Protein AF-A0A379TA28-F1 (afdb_monomer)

Sequence (237 aa):
MLFEATLVAIWAFLCGIDKYDVALNIHRPLITGPIVGLIMGDMEVGLIAGATLELAWLGLVPNAGAQPPDVTMGTIAAVAFAVMTGQSPEVAMGVGMPIAVLMQMIVIGFFAMTAFTMGKADRCAEQADTAGISRLLVGTLITRSMLYFIIAFVTVYFGEHAAAWIDENTPTVLLEGLGIGGEDGTGNRFCYVVEDHVVERSGRGVLYRFRDDYLSEAANYGRGNSGRIHCPSVLLL

Mean predicted aligned error: 12.51 Å

InterPro domains:
  IPR004700 Phosphotransferase system, mannose/fructose/sorbose family, IIC subunit [PF03609] (3-182)
  IPR004700 Phosphotransferase system, mannose/fructose/sorbose family, IIC subunit [PS51106] (1-236)
  IPR050303 GatZ/KbaZ carbohydrate metabolism [PTHR32502] (2-182)

Structure (mmCIF, N/CA/C/O backbone):
data_AF-A0A379TA28-F1
#
_entry.id   AF-A0A379TA28-F1
#
loop_
_atom_site.group_PDB
_atom_site.id
_atom_site.type_symbol
_atom_site.label_atom_id
_atom_site.label_alt_id
_atom_site.label_comp_id
_atom_site.label_asym_id
_atom_site.label_entity_id
_atom_site.label_seq_id
_atom_site.pdbx_PDB_ins_code
_atom_site.Cartn_x
_atom_site.Cartn_y
_atom_site.Cartn_z
_atom_site.occupancy
_atom_site.B_iso_or_equiv
_atom_site.auth_seq_id
_atom_site.auth_comp_id
_atom_site.auth_asym_id
_atom_site.auth_atom_id
_atom_site.pdbx_PDB_model_num
ATOM 1 N N . MET A 1 1 ? -9.570 -15.513 4.795 1.00 76.06 1 MET A N 1
ATOM 2 C CA . MET A 1 1 ? -8.333 -14.702 4.850 1.00 76.06 1 MET A CA 1
ATOM 3 C C . MET A 1 1 ? -7.404 -14.882 3.650 1.00 76.06 1 MET A C 1
ATOM 5 O O . MET A 1 1 ? -6.905 -13.884 3.151 1.00 76.06 1 MET A O 1
ATOM 9 N N . LEU A 1 2 ? -7.146 -16.097 3.135 1.00 82.62 2 LEU A N 1
ATOM 10 C CA . LEU A 1 2 ? -6.266 -16.261 1.958 1.00 82.62 2 LEU A CA 1
ATOM 11 C C . LEU A 1 2 ? -6.818 -15.596 0.677 1.00 82.62 2 LEU A C 1
ATOM 13 O O . LEU A 1 2 ? -6.056 -15.047 -0.119 1.00 82.62 2 LEU A O 1
ATOM 17 N N . PHE A 1 3 ? -8.137 -15.648 0.472 1.00 87.06 3 PHE A N 1
ATOM 18 C CA . PHE A 1 3 ? -8.792 -15.077 -0.708 1.00 87.06 3 PHE A CA 1
ATOM 19 C C . PHE A 1 3 ? -8.749 -13.544 -0.679 1.00 87.06 3 PHE A C 1
ATOM 21 O O .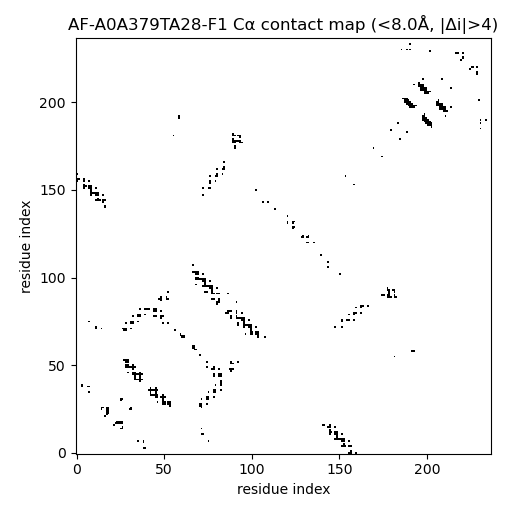 PHE A 1 3 ? -8.312 -12.910 -1.637 1.00 87.06 3 PHE A O 1
ATOM 28 N N . GLU A 1 4 ? -9.104 -12.967 0.462 1.00 88.44 4 GLU A N 1
ATOM 29 C CA . GLU A 1 4 ? -9.096 -11.538 0.755 1.00 88.44 4 GLU A CA 1
ATOM 30 C C . GLU A 1 4 ? -7.670 -10.984 0.663 1.00 88.44 4 GLU A C 1
ATOM 32 O O . GLU A 1 4 ? -7.438 -10.017 -0.057 1.00 88.44 4 GLU A O 1
ATOM 37 N N . ALA A 1 5 ? -6.684 -11.657 1.271 1.00 87.44 5 ALA A N 1
ATOM 38 C CA . ALA A 1 5 ? -5.273 -11.277 1.172 1.00 87.44 5 ALA A CA 1
ATOM 39 C C . ALA A 1 5 ? -4.767 -11.271 -0.278 1.00 87.44 5 ALA A C 1
ATOM 41 O O . ALA A 1 5 ? -4.016 -10.379 -0.670 1.00 87.44 5 ALA A O 1
ATOM 42 N N . THR A 1 6 ? -5.204 -12.228 -1.102 1.00 89.75 6 THR A N 1
ATOM 43 C CA . THR A 1 6 ? -4.840 -12.268 -2.527 1.00 89.75 6 THR A CA 1
ATOM 44 C C . THR A 1 6 ? -5.473 -11.110 -3.297 1.00 89.75 6 THR A C 1
ATOM 46 O O . THR A 1 6 ? -4.796 -10.464 -4.093 1.00 89.75 6 THR A O 1
ATOM 49 N N . LEU A 1 7 ? -6.750 -10.805 -3.052 1.00 91.38 7 LEU A N 1
ATOM 50 C CA . LEU A 1 7 ? -7.436 -9.679 -3.690 1.00 91.38 7 LEU A CA 1
ATOM 51 C C . LEU A 1 7 ? -6.816 -8.333 -3.300 1.00 91.38 7 LEU A C 1
ATOM 53 O O . LEU A 1 7 ? -6.570 -7.500 -4.175 1.00 91.38 7 LEU A O 1
ATOM 57 N N . VAL A 1 8 ? -6.493 -8.140 -2.019 1.00 91.31 8 VAL A N 1
ATOM 58 C CA . VAL A 1 8 ? -5.790 -6.940 -1.546 1.00 91.31 8 VAL A CA 1
ATOM 59 C C . VAL A 1 8 ? -4.394 -6.844 -2.165 1.00 91.31 8 VAL A C 1
ATOM 61 O O . VAL A 1 8 ? -3.983 -5.760 -2.572 1.00 91.31 8 VAL A O 1
ATOM 64 N N . ALA A 1 9 ? -3.678 -7.959 -2.320 1.00 91.25 9 ALA A N 1
ATOM 65 C CA . ALA A 1 9 ? -2.373 -7.969 -2.975 1.00 91.25 9 ALA A CA 1
ATOM 66 C C . ALA A 1 9 ? -2.453 -7.583 -4.461 1.00 91.25 9 ALA A C 1
ATOM 68 O O . ALA A 1 9 ? -1.622 -6.811 -4.945 1.00 91.25 9 ALA A O 1
ATOM 69 N N . ILE A 1 10 ? -3.472 -8.059 -5.187 1.00 92.44 10 ILE A N 1
ATOM 70 C CA . ILE A 1 10 ? -3.736 -7.645 -6.576 1.00 92.44 10 ILE A CA 1
ATOM 71 C C . ILE A 1 10 ? -4.035 -6.143 -6.633 1.00 92.44 10 ILE A C 1
ATOM 73 O O . ILE A 1 10 ? -3.520 -5.446 -7.506 1.00 92.44 10 ILE A O 1
ATOM 77 N N . TRP A 1 11 ? -4.826 -5.626 -5.693 1.00 91.88 11 TRP A N 1
ATOM 78 C CA . TRP A 1 11 ? -5.088 -4.192 -5.602 1.00 91.88 11 TRP A CA 1
ATOM 79 C C . TRP A 1 11 ? -3.801 -3.394 -5.337 1.00 91.88 11 TRP A C 1
ATOM 81 O O . TRP A 1 11 ? -3.501 -2.445 -6.060 1.00 91.88 11 TRP A O 1
ATOM 91 N N . ALA A 1 12 ? -2.973 -3.836 -4.387 1.00 90.00 12 ALA A N 1
ATOM 92 C CA . ALA A 1 12 ? -1.684 -3.222 -4.078 1.00 90.00 12 ALA A CA 1
ATOM 93 C C . ALA A 1 12 ? -0.721 -3.226 -5.277 1.00 90.00 12 ALA A C 1
ATOM 95 O O . ALA A 1 12 ? 0.003 -2.254 -5.489 1.00 90.00 12 ALA A O 1
ATOM 96 N N . PHE A 1 13 ? -0.742 -4.279 -6.100 1.00 89.81 13 PHE A N 1
ATOM 97 C CA . PHE A 1 13 ? 0.007 -4.333 -7.356 1.00 89.81 13 PHE A CA 1
ATOM 98 C C . PHE A 1 13 ? -0.406 -3.206 -8.311 1.00 89.81 13 PHE A C 1
ATOM 100 O O . PHE A 1 13 ? 0.458 -2.520 -8.860 1.00 89.81 13 PHE A O 1
ATOM 107 N N . LEU A 1 14 ? -1.713 -2.983 -8.484 1.00 88.31 14 LEU A N 1
ATOM 108 C CA . LEU A 1 14 ? -2.240 -1.908 -9.331 1.00 88.31 14 LEU A CA 1
ATOM 109 C C . LEU A 1 14 ? -1.882 -0.526 -8.772 1.00 88.31 14 LEU A C 1
ATOM 111 O O . LEU A 1 14 ? -1.410 0.330 -9.522 1.00 88.31 14 LEU A O 1
ATOM 115 N N . CYS A 1 15 ? -2.013 -0.325 -7.459 1.00 86.25 15 CYS A N 1
ATOM 116 C CA . CYS A 1 15 ? -1.581 0.909 -6.802 1.00 86.25 15 CYS A CA 1
ATOM 117 C C . CYS A 1 15 ? -0.073 1.154 -6.969 1.00 86.25 15 CYS A C 1
ATOM 119 O O . CYS A 1 15 ? 0.340 2.290 -7.191 1.00 86.25 15 CYS A O 1
ATOM 121 N N . GLY A 1 16 ? 0.748 0.101 -6.916 1.00 82.12 16 GLY A N 1
ATOM 122 C CA . GLY A 1 16 ? 2.194 0.177 -7.126 1.00 82.12 16 GLY A CA 1
ATOM 123 C C . GLY A 1 16 ? 2.590 0.583 -8.549 1.00 82.12 16 GLY A C 1
ATOM 124 O O . GLY A 1 16 ? 3.635 1.210 -8.733 1.00 82.12 16 GLY A O 1
ATOM 125 N N . ILE A 1 17 ? 1.763 0.271 -9.555 1.00 83.88 17 ILE A N 1
ATOM 126 C CA . ILE A 1 17 ? 1.921 0.791 -10.924 1.00 83.88 17 ILE A CA 1
ATOM 127 C C . ILE A 1 17 ? 1.518 2.268 -10.966 1.00 83.88 17 ILE A C 1
ATOM 129 O O . ILE A 1 17 ? 2.272 3.111 -11.448 1.00 83.88 17 ILE A O 1
ATOM 133 N N . ASP A 1 18 ? 0.342 2.599 -10.438 1.00 83.69 18 ASP A N 1
ATOM 134 C CA . ASP A 1 18 ? -0.195 3.956 -10.523 1.00 83.69 18 ASP A CA 1
ATOM 135 C C . ASP A 1 18 ? 0.673 5.006 -9.824 1.00 83.69 18 ASP A C 1
ATOM 137 O O . ASP A 1 18 ? 0.887 6.087 -10.374 1.00 83.69 18 ASP A O 1
ATOM 141 N N . LYS A 1 19 ? 1.192 4.675 -8.637 1.00 77.69 19 LYS A N 1
ATOM 142 C CA . LYS A 1 19 ? 1.919 5.597 -7.754 1.00 77.69 19 LYS A CA 1
ATOM 143 C C . LYS A 1 19 ? 3.083 6.325 -8.432 1.00 77.69 19 LYS A C 1
ATOM 145 O O . LYS A 1 19 ? 3.400 7.442 -8.035 1.00 77.69 19 LYS A O 1
ATOM 150 N N . TYR A 1 20 ? 3.709 5.714 -9.435 1.00 72.75 20 TYR A N 1
ATOM 151 C CA . TYR A 1 20 ? 4.900 6.268 -10.083 1.00 72.75 20 TYR A CA 1
ATOM 152 C C . TYR A 1 20 ? 4.767 6.469 -11.594 1.00 72.75 20 TYR A C 1
ATOM 154 O O . TYR A 1 20 ? 5.543 7.246 -12.141 1.00 72.75 20 TYR A O 1
ATOM 162 N N . ASP A 1 21 ? 3.836 5.784 -12.266 1.00 75.06 21 ASP A N 1
ATOM 163 C CA . ASP A 1 21 ? 3.806 5.752 -13.733 1.00 75.06 21 ASP A CA 1
ATOM 164 C C . ASP A 1 21 ? 2.554 6.413 -14.326 1.00 75.06 21 ASP A C 1
ATOM 166 O O . ASP A 1 21 ? 2.669 7.270 -15.200 1.00 75.06 21 ASP A O 1
ATOM 170 N N . VAL A 1 22 ? 1.355 6.032 -13.867 1.00 70.50 22 VAL A N 1
ATOM 171 C CA . VAL A 1 22 ? 0.087 6.460 -14.501 1.00 70.50 22 VAL A CA 1
ATOM 172 C C . VAL A 1 22 ? -0.485 7.732 -13.865 1.00 70.50 22 VAL A C 1
ATOM 174 O O . VAL A 1 22 ? -1.182 8.489 -14.539 1.00 70.50 22 VAL A O 1
ATOM 177 N N . ALA A 1 23 ? -0.161 8.000 -12.594 1.00 71.88 23 ALA A N 1
ATOM 178 C CA . ALA A 1 23 ? -0.561 9.200 -11.854 1.00 71.88 23 ALA A CA 1
ATOM 179 C C . ALA A 1 23 ? -2.085 9.468 -11.807 1.00 71.88 23 ALA A C 1
ATOM 181 O O . ALA A 1 23 ? -2.520 10.605 -11.611 1.00 71.88 23 ALA A O 1
ATOM 182 N N . LEU A 1 24 ? -2.915 8.425 -11.907 1.00 73.12 24 LEU A N 1
ATOM 183 C CA . LEU A 1 24 ? -4.364 8.490 -11.670 1.00 73.12 24 LEU A CA 1
ATOM 184 C C . LEU A 1 24 ? -4.696 8.732 -10.192 1.00 73.12 24 LEU A C 1
ATOM 186 O O . LEU A 1 24 ? -5.843 9.024 -9.869 1.00 73.12 24 LEU A O 1
ATOM 190 N N . ASN A 1 25 ? -3.699 8.644 -9.305 1.00 79.69 25 ASN A N 1
ATOM 191 C CA . ASN A 1 25 ? -3.826 8.839 -7.861 1.00 79.69 25 ASN A CA 1
ATOM 192 C C . ASN A 1 25 ? -4.743 7.806 -7.177 1.00 79.69 25 ASN A C 1
ATOM 194 O O . ASN A 1 25 ? -5.257 8.059 -6.091 1.00 79.69 25 ASN A O 1
ATOM 198 N N . ILE A 1 26 ? -4.893 6.605 -7.749 1.00 81.94 26 ILE A N 1
ATOM 199 C CA . ILE A 1 26 ? -5.669 5.510 -7.129 1.00 81.94 26 ILE A CA 1
ATOM 200 C C . ILE A 1 26 ? -4.995 4.971 -5.862 1.00 81.94 26 ILE A C 1
ATOM 202 O O . ILE A 1 26 ? -5.652 4.402 -4.995 1.00 81.94 26 ILE A O 1
ATOM 206 N N . HIS A 1 27 ? -3.683 5.177 -5.741 1.00 80.69 27 HIS A N 1
ATOM 207 C CA . HIS A 1 27 ? -2.873 4.802 -4.583 1.00 80.69 27 HIS A CA 1
ATOM 208 C C . HIS A 1 27 ? -3.136 5.669 -3.337 1.00 80.69 27 HIS A C 1
ATOM 210 O O . HIS A 1 27 ? -2.568 5.399 -2.276 1.00 80.69 27 HIS A O 1
ATOM 216 N N . ARG A 1 28 ? -3.950 6.726 -3.462 1.00 84.69 28 ARG A N 1
ATOM 217 C CA . ARG A 1 28 ? -4.303 7.612 -2.352 1.00 84.69 28 ARG A CA 1
ATOM 218 C C . ARG A 1 28 ? -5.140 6.865 -1.303 1.00 84.69 28 ARG A C 1
ATOM 220 O O . ARG A 1 28 ? -6.047 6.116 -1.694 1.00 84.69 28 ARG A O 1
ATOM 227 N N . PRO A 1 29 ? -4.869 7.072 -0.001 1.00 84.62 29 PRO A N 1
ATOM 228 C CA . PRO A 1 29 ? -5.654 6.514 1.100 1.00 84.62 29 PRO A CA 1
ATOM 229 C C . PRO A 1 29 ? -7.173 6.621 0.921 1.00 84.62 29 PRO A C 1
ATOM 231 O O . PRO A 1 29 ? -7.885 5.654 1.191 1.00 84.62 29 PRO A O 1
ATOM 234 N N . LEU A 1 30 ? -7.667 7.740 0.381 1.00 87.00 30 LEU A N 1
ATOM 235 C CA . LEU A 1 30 ? -9.096 7.977 0.153 1.00 87.00 30 LEU A CA 1
ATOM 236 C C . LEU A 1 30 ? -9.751 6.968 -0.804 1.00 87.00 30 LEU A C 1
ATOM 238 O O . LEU A 1 30 ? -10.922 6.641 -0.639 1.00 87.00 30 LEU A O 1
ATOM 242 N N . ILE A 1 31 ? -9.020 6.484 -1.813 1.00 89.06 31 ILE A N 1
ATOM 243 C CA . ILE A 1 31 ? -9.529 5.511 -2.797 1.00 89.06 31 ILE A CA 1
ATOM 244 C C . ILE A 1 31 ? -9.173 4.090 -2.365 1.00 89.06 31 ILE A C 1
ATOM 246 O O . ILE A 1 31 ? -9.992 3.177 -2.456 1.00 89.06 31 ILE A O 1
ATOM 250 N N . THR A 1 32 ? -7.952 3.901 -1.867 1.00 89.50 32 THR A N 1
ATOM 251 C CA . THR A 1 32 ? -7.452 2.587 -1.461 1.00 89.50 32 THR A CA 1
ATOM 252 C C . THR A 1 32 ? -8.181 2.058 -0.223 1.00 89.50 32 THR A C 1
ATOM 254 O O . THR A 1 32 ? -8.504 0.874 -0.182 1.00 89.50 32 THR A O 1
ATOM 257 N N . GLY A 1 33 ? -8.509 2.909 0.752 1.00 89.69 33 GLY A N 1
ATOM 258 C CA . GLY A 1 33 ? -9.174 2.500 1.992 1.00 89.69 33 GLY A CA 1
ATOM 259 C C . GLY A 1 33 ? -10.550 1.850 1.793 1.00 89.69 33 GLY A C 1
ATOM 260 O O . GLY A 1 33 ? -10.731 0.708 2.217 1.00 89.69 33 GLY A O 1
ATOM 261 N N . PRO A 1 34 ? -11.503 2.490 1.087 1.00 91.44 34 PRO A N 1
ATOM 262 C CA . PRO A 1 34 ? -12.811 1.895 0.809 1.00 91.44 34 PRO A CA 1
ATOM 263 C C . PRO A 1 34 ? -12.728 0.577 0.035 1.00 91.44 34 PRO A C 1
ATOM 265 O O . PRO A 1 34 ? -13.524 -0.326 0.272 1.00 91.44 34 PRO A O 1
ATOM 268 N N . ILE A 1 35 ? -11.771 0.451 -0.890 1.00 92.50 35 ILE A N 1
ATOM 269 C CA . ILE A 1 35 ? -11.615 -0.751 -1.719 1.00 92.50 35 ILE A CA 1
ATOM 270 C C . ILE A 1 35 ? -11.065 -1.911 -0.890 1.00 92.50 35 ILE A C 1
ATOM 272 O O . ILE A 1 35 ? -11.580 -3.023 -0.983 1.00 92.50 35 ILE A O 1
ATOM 276 N N . VAL A 1 36 ? -10.074 -1.655 -0.035 1.00 91.06 36 VAL A N 1
ATOM 277 C CA . VAL A 1 36 ? -9.556 -2.656 0.908 1.00 91.06 36 VAL A CA 1
ATOM 278 C C . VAL A 1 36 ? -10.640 -3.062 1.909 1.00 91.06 36 VAL A C 1
ATOM 280 O O . VAL A 1 36 ? -10.846 -4.255 2.117 1.00 91.06 36 VAL A O 1
ATOM 283 N N . GLY A 1 37 ? -11.389 -2.100 2.459 1.00 89.69 37 GLY A N 1
ATOM 284 C CA . GLY A 1 37 ? -12.513 -2.374 3.359 1.00 89.69 37 GLY A CA 1
ATOM 285 C C . GLY A 1 37 ? -13.600 -3.224 2.700 1.00 89.69 37 GLY A C 1
ATOM 286 O O . GLY A 1 37 ? -14.039 -4.221 3.268 1.00 89.69 37 GLY A O 1
ATOM 287 N N . LEU A 1 38 ? -13.958 -2.915 1.450 1.00 92.44 38 LEU A N 1
ATOM 288 C CA . LEU A 1 38 ? -14.910 -3.706 0.667 1.00 92.44 38 LEU A CA 1
ATOM 289 C C . LEU A 1 38 ? -14.429 -5.148 0.445 1.00 92.44 38 LEU A C 1
ATOM 291 O O . LEU A 1 38 ? -15.229 -6.075 0.541 1.00 92.44 38 LEU A O 1
ATOM 295 N N . ILE A 1 39 ? -13.138 -5.348 0.161 1.00 90.75 39 ILE A N 1
ATOM 296 C CA . ILE A 1 39 ? -12.555 -6.688 -0.013 1.00 90.75 39 ILE A CA 1
ATOM 297 C C . ILE A 1 39 ? -12.589 -7.480 1.303 1.00 90.75 39 ILE A C 1
ATOM 299 O O . ILE A 1 39 ? -12.774 -8.695 1.274 1.00 90.75 39 ILE A O 1
ATOM 303 N N . MET A 1 40 ? -12.419 -6.806 2.441 1.00 86.44 40 MET A N 1
ATOM 304 C CA . MET A 1 40 ? -12.386 -7.433 3.766 1.00 86.44 40 MET A CA 1
ATOM 305 C C . MET A 1 40 ? -13.760 -7.581 4.429 1.00 86.44 40 MET A C 1
ATOM 307 O O . MET A 1 40 ? -13.877 -8.309 5.410 1.00 86.44 40 MET A O 1
ATOM 311 N N . GLY A 1 41 ? -14.800 -6.958 3.872 1.00 86.94 41 GLY A N 1
ATOM 312 C CA . GLY A 1 41 ? -16.194 -7.156 4.273 1.00 86.94 41 GLY A CA 1
ATOM 313 C C . GLY A 1 41 ? -16.867 -5.957 4.942 1.00 86.94 41 GLY A C 1
ATOM 314 O O . GLY A 1 41 ? -18.068 -6.030 5.187 1.00 86.94 41 GLY A O 1
ATOM 315 N N . ASP A 1 42 ? -16.152 -4.852 5.175 1.00 89.25 42 ASP A N 1
ATOM 316 C CA . ASP A 1 42 ? -16.715 -3.615 5.730 1.00 89.25 42 ASP A CA 1
ATOM 317 C C . ASP A 1 42 ? -16.198 -2.374 4.984 1.00 89.25 42 ASP A C 1
ATOM 319 O O . ASP A 1 42 ? -15.083 -1.879 5.182 1.00 89.25 42 ASP A O 1
ATOM 323 N N . MET A 1 43 ? -17.044 -1.867 4.087 1.00 90.56 43 MET A N 1
ATOM 324 C CA . MET A 1 43 ? -16.746 -0.680 3.288 1.00 90.56 43 MET A CA 1
ATOM 325 C C . MET A 1 43 ? -16.848 0.619 4.100 1.00 90.56 43 MET A C 1
ATOM 327 O O . MET A 1 43 ? -16.144 1.578 3.781 1.00 90.56 43 MET A O 1
ATOM 331 N N . GLU A 1 44 ? -17.708 0.679 5.119 1.00 90.19 44 GLU A N 1
ATOM 332 C CA . GLU A 1 44 ? -17.925 1.896 5.909 1.00 90.19 44 GLU A CA 1
ATOM 333 C C . GLU A 1 44 ? -16.707 2.174 6.789 1.00 90.19 44 GLU A C 1
ATOM 335 O O . GLU A 1 44 ? -16.153 3.276 6.746 1.00 90.19 44 GLU A O 1
ATOM 340 N N . VAL A 1 45 ? -16.204 1.141 7.471 1.00 89.19 45 VAL A N 1
ATOM 341 C CA . VAL A 1 45 ? -14.951 1.211 8.233 1.00 89.19 45 VAL A CA 1
ATOM 342 C C . VAL A 1 45 ? -13.785 1.590 7.319 1.00 89.19 45 VAL A C 1
ATOM 344 O O . VAL A 1 45 ? -13.005 2.481 7.656 1.00 89.19 45 VAL A O 1
ATOM 347 N N . GLY A 1 46 ? -13.693 0.993 6.125 1.00 89.00 46 GLY A N 1
ATOM 348 C CA . GLY A 1 46 ? -12.647 1.322 5.152 1.00 89.00 46 GLY A CA 1
ATOM 349 C C . GLY A 1 46 ? -12.704 2.762 4.630 1.00 89.00 46 GLY A C 1
ATOM 350 O O . GLY A 1 46 ? -11.659 3.381 4.421 1.00 89.00 46 GLY A O 1
ATOM 351 N N . LEU A 1 47 ? -13.902 3.320 4.444 1.00 91.62 47 LEU A N 1
ATOM 352 C CA . LEU A 1 47 ? -14.092 4.704 4.009 1.00 91.62 47 LEU A CA 1
ATOM 353 C C . LEU A 1 47 ? -13.715 5.700 5.103 1.00 91.62 47 LEU A C 1
ATOM 355 O O . LEU A 1 47 ? -12.990 6.657 4.826 1.00 91.62 47 LEU A O 1
ATOM 359 N N . ILE A 1 48 ? -14.179 5.470 6.332 1.00 88.06 48 ILE A N 1
ATOM 360 C CA . ILE A 1 48 ? -13.873 6.340 7.471 1.00 88.06 48 ILE A CA 1
ATOM 361 C C . ILE A 1 48 ? -12.367 6.302 7.747 1.00 88.06 48 ILE A C 1
ATOM 363 O O . ILE A 1 48 ? -11.728 7.352 7.797 1.00 88.06 48 ILE A O 1
ATOM 367 N N . ALA A 1 49 ? -11.774 5.108 7.828 1.00 87.38 49 ALA A N 1
ATOM 368 C CA . ALA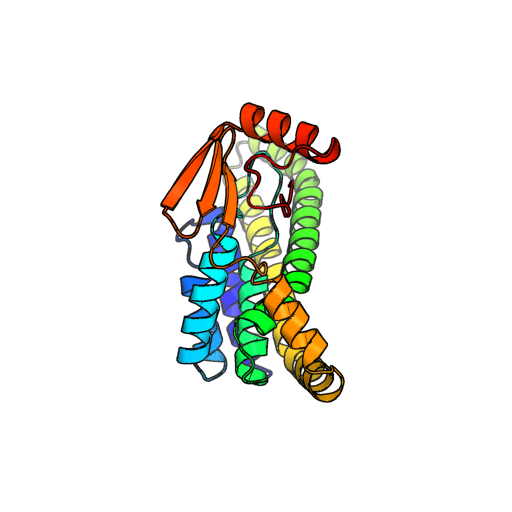 A 1 49 ? -10.343 4.965 8.062 1.00 87.38 49 ALA A CA 1
ATOM 369 C C . ALA A 1 49 ? -9.499 5.544 6.918 1.00 87.38 49 ALA A C 1
ATOM 371 O O . ALA A 1 49 ? -8.538 6.267 7.173 1.00 87.38 49 ALA A O 1
ATOM 372 N N . GLY A 1 50 ? -9.879 5.302 5.660 1.00 86.81 50 GLY A N 1
ATOM 373 C CA . GLY A 1 50 ? -9.207 5.881 4.495 1.00 86.81 50 GLY A CA 1
ATOM 374 C C . GLY A 1 50 ? -9.245 7.411 4.480 1.00 86.81 50 GLY A C 1
ATOM 375 O O . GLY A 1 50 ? -8.230 8.040 4.189 1.00 86.81 50 GLY A O 1
ATOM 376 N N . ALA A 1 51 ? -10.377 8.021 4.844 1.00 87.12 51 ALA A N 1
ATOM 377 C CA . ALA A 1 51 ? -10.510 9.474 4.930 1.00 87.12 51 ALA A CA 1
ATOM 378 C C . ALA A 1 51 ? -9.652 10.074 6.057 1.00 87.12 51 ALA A C 1
ATOM 380 O O . ALA A 1 51 ? -8.975 11.080 5.836 1.00 87.12 51 ALA A O 1
ATOM 381 N N . THR A 1 52 ? -9.629 9.449 7.238 1.00 83.88 52 THR A N 1
ATOM 382 C CA . THR A 1 52 ? -8.775 9.877 8.358 1.00 83.88 52 THR A CA 1
ATOM 383 C C . THR A 1 52 ? -7.293 9.784 7.993 1.00 83.88 52 THR A C 1
ATOM 385 O O . THR A 1 52 ? -6.539 10.732 8.210 1.00 83.88 52 THR A O 1
ATOM 388 N N . LEU A 1 53 ? -6.882 8.677 7.372 1.00 84.25 53 LEU A N 1
ATOM 389 C CA . LEU A 1 53 ? -5.501 8.454 6.938 1.00 84.25 53 LEU A CA 1
ATOM 390 C C . LEU A 1 53 ? -5.082 9.401 5.812 1.00 84.25 53 LEU A C 1
ATOM 392 O O . LEU A 1 53 ? -3.948 9.873 5.812 1.00 84.25 53 LEU A O 1
ATOM 396 N N . GLU A 1 54 ? -5.984 9.717 4.876 1.00 84.25 54 GLU A N 1
ATOM 397 C CA . GLU A 1 54 ? -5.723 10.737 3.857 1.00 84.25 54 GLU A CA 1
ATOM 398 C C . GLU A 1 54 ? -5.399 12.064 4.540 1.00 84.25 54 GLU A C 1
ATOM 400 O O . GLU A 1 54 ? -4.336 12.624 4.293 1.00 84.25 54 GLU A O 1
ATOM 405 N N . LEU A 1 55 ? -6.263 12.527 5.451 1.00 81.56 55 LEU A N 1
ATOM 406 C CA . LEU A 1 55 ? -6.074 13.790 6.168 1.00 81.56 55 LEU A CA 1
ATOM 407 C C . LEU A 1 55 ? -4.763 13.824 6.960 1.00 81.56 55 LEU A C 1
ATOM 409 O O . LEU A 1 55 ? -4.073 14.841 6.928 1.00 81.56 55 LEU A O 1
ATOM 413 N N . ALA A 1 56 ? -4.400 12.721 7.616 1.00 77.31 56 ALA A N 1
ATOM 414 C CA . ALA A 1 56 ? -3.152 12.607 8.367 1.00 77.31 56 ALA A CA 1
ATOM 415 C C . ALA A 1 56 ? -1.903 12.657 7.468 1.00 77.31 56 ALA A C 1
ATOM 417 O O . ALA A 1 56 ? -0.836 13.114 7.890 1.00 77.31 56 ALA A O 1
ATOM 418 N N . TRP A 1 57 ? -2.017 12.202 6.219 1.00 75.25 57 TRP A N 1
ATOM 419 C CA . TRP A 1 57 ? -0.895 12.060 5.290 1.00 75.25 57 TRP A CA 1
ATOM 420 C C . TRP A 1 57 ? -0.891 13.064 4.133 1.00 75.25 57 TRP A C 1
ATOM 422 O O . TRP A 1 57 ? 0.006 13.013 3.290 1.00 75.25 57 TRP A O 1
ATOM 432 N N . LEU A 1 58 ? -1.816 14.029 4.112 1.00 72.44 58 LEU A N 1
ATOM 433 C CA . LEU A 1 58 ? -1.920 15.058 3.067 1.00 72.44 58 LEU A CA 1
ATOM 434 C C . LEU A 1 58 ? -0.627 15.869 2.861 1.00 72.44 58 LEU A C 1
ATOM 436 O O . LEU A 1 58 ? -0.390 16.358 1.758 1.00 72.44 58 LEU A O 1
ATOM 440 N N . GLY A 1 59 ? 0.216 16.006 3.888 1.00 66.19 59 GLY A N 1
ATOM 441 C CA . GLY A 1 59 ? 1.497 16.714 3.789 1.00 66.19 59 GLY A CA 1
ATOM 442 C C . GLY A 1 59 ? 2.720 15.834 3.518 1.00 66.19 59 GLY A C 1
ATOM 443 O O . GLY A 1 59 ? 3.826 16.355 3.400 1.00 66.19 59 GLY A O 1
ATOM 444 N N . LEU A 1 60 ? 2.553 14.516 3.392 1.00 68.75 60 LEU A N 1
ATOM 445 C CA . LEU A 1 60 ? 3.637 13.592 3.053 1.00 68.75 60 LEU A CA 1
ATOM 446 C C . LEU A 1 60 ? 3.812 13.532 1.531 1.00 68.75 60 LEU A C 1
ATOM 448 O O . LEU A 1 60 ? 3.401 12.579 0.867 1.00 68.75 60 LEU A O 1
ATOM 452 N N . VAL A 1 61 ? 4.422 14.575 0.968 1.00 68.31 61 VAL A N 1
ATOM 453 C CA . VAL A 1 61 ? 4.727 14.668 -0.466 1.00 68.31 61 VAL A CA 1
ATOM 454 C C . VAL A 1 61 ? 6.232 14.480 -0.685 1.00 68.31 61 VAL A C 1
ATOM 456 O O . VAL A 1 61 ? 7.024 15.129 -0.002 1.00 68.31 61 VAL A O 1
ATOM 459 N N . PRO A 1 62 ? 6.662 13.608 -1.617 1.00 65.94 62 PRO A N 1
ATOM 460 C CA . PRO A 1 62 ? 8.077 13.457 -1.937 1.00 65.94 62 PRO A CA 1
ATOM 461 C C . PRO A 1 62 ? 8.657 14.761 -2.498 1.00 65.94 62 PRO A C 1
ATOM 463 O O . PRO A 1 62 ? 8.189 15.283 -3.508 1.00 65.94 62 PRO A O 1
ATOM 466 N N . ASN A 1 63 ? 9.702 15.256 -1.838 1.00 69.12 63 ASN A N 1
ATOM 467 C CA . ASN A 1 63 ? 10.408 16.506 -2.118 1.00 69.12 63 ASN A CA 1
ATOM 468 C C . ASN A 1 63 ? 11.913 16.189 -2.214 1.00 69.12 63 ASN A C 1
ATOM 470 O O . ASN A 1 63 ? 12.445 15.470 -1.373 1.00 69.12 63 ASN A O 1
ATOM 474 N N . ALA A 1 64 ? 12.593 16.691 -3.254 1.00 60.72 64 ALA A N 1
ATOM 475 C CA . ALA A 1 64 ? 14.059 16.658 -3.394 1.00 60.72 64 ALA A CA 1
ATOM 476 C C . ALA A 1 64 ? 14.736 15.288 -3.144 1.00 60.72 64 ALA A C 1
ATOM 478 O O . ALA A 1 64 ? 15.840 15.211 -2.611 1.00 60.72 64 ALA A O 1
ATOM 479 N N . GLY A 1 65 ? 14.086 14.186 -3.537 1.00 64.50 65 GLY A N 1
ATOM 480 C CA . GLY A 1 65 ? 14.621 12.829 -3.363 1.00 64.50 65 GLY A CA 1
ATOM 481 C C . GLY A 1 65 ? 14.435 12.234 -1.960 1.00 64.50 65 GLY A C 1
ATOM 482 O O . GLY A 1 65 ? 14.671 11.039 -1.786 1.00 64.50 65 GLY A O 1
ATOM 483 N N . ALA A 1 66 ? 13.943 13.009 -0.990 1.00 71.88 66 ALA A N 1
ATOM 484 C CA . ALA A 1 66 ? 13.438 12.484 0.271 1.00 71.88 66 ALA A CA 1
ATOM 485 C C . ALA A 1 66 ? 12.052 11.878 0.025 1.00 71.88 66 ALA A C 1
ATOM 487 O O . ALA A 1 66 ? 11.084 12.581 -0.282 1.00 71.88 66 ALA A O 1
ATOM 488 N N . GLN A 1 67 ? 11.960 10.551 0.108 1.00 74.25 67 GLN A N 1
ATOM 489 C CA . GLN A 1 67 ? 10.671 9.880 0.030 1.00 74.25 67 GLN A CA 1
ATOM 490 C C . GLN A 1 67 ? 10.069 9.715 1.432 1.00 74.25 67 GLN A C 1
ATOM 492 O O . GLN A 1 67 ? 10.692 9.065 2.276 1.00 74.25 67 GLN A O 1
ATOM 497 N N . PRO A 1 68 ? 8.871 10.277 1.680 1.00 76.31 68 PRO A N 1
ATOM 498 C CA . PRO A 1 68 ? 8.147 10.069 2.926 1.00 76.31 68 PRO A CA 1
ATOM 499 C C . PRO A 1 68 ? 7.675 8.611 3.046 1.00 76.31 68 PRO A C 1
ATOM 501 O O . PRO A 1 68 ? 7.736 7.877 2.059 1.00 76.31 68 PRO A O 1
ATOM 504 N N . PRO A 1 69 ? 7.184 8.180 4.224 1.00 80.88 69 PRO A N 1
ATOM 505 C CA . PRO A 1 69 ? 6.646 6.835 4.425 1.00 80.88 69 PRO A CA 1
ATOM 506 C C . PRO A 1 69 ? 5.608 6.431 3.371 1.00 80.88 69 PRO A C 1
ATOM 508 O O . PRO A 1 69 ? 4.870 7.269 2.846 1.00 80.88 69 PRO A O 1
ATOM 511 N N . ASP A 1 70 ? 5.514 5.131 3.081 1.00 86.69 70 ASP A N 1
ATOM 512 C CA . ASP A 1 70 ? 4.589 4.634 2.068 1.00 86.69 70 ASP A CA 1
ATOM 513 C C . ASP A 1 70 ? 3.143 4.658 2.579 1.00 86.69 70 ASP A C 1
ATOM 515 O O . ASP A 1 70 ? 2.660 3.717 3.211 1.00 86.69 70 ASP A O 1
ATOM 519 N N . VAL A 1 71 ? 2.450 5.751 2.265 1.00 86.31 71 VAL A N 1
ATOM 520 C CA . VAL A 1 71 ? 1.049 5.979 2.641 1.00 86.31 71 VAL A CA 1
ATOM 521 C C . VAL A 1 71 ? 0.109 4.899 2.097 1.00 86.31 71 VAL A C 1
ATOM 523 O O . VAL A 1 71 ? -0.837 4.503 2.756 1.00 86.31 71 VAL A O 1
ATOM 526 N N . THR A 1 72 ? 0.368 4.340 0.919 1.00 88.88 72 THR A N 1
ATOM 527 C CA . THR A 1 72 ? -0.528 3.345 0.318 1.00 88.88 72 THR A CA 1
ATOM 528 C C . THR A 1 72 ? -0.499 2.041 1.111 1.00 88.88 72 THR A C 1
ATOM 530 O O . THR A 1 72 ? -1.544 1.513 1.492 1.00 88.88 72 THR A O 1
ATOM 533 N N . MET A 1 73 ? 0.700 1.541 1.411 1.00 89.69 73 MET A N 1
ATOM 534 C CA . MET A 1 73 ? 0.873 0.329 2.210 1.00 89.69 73 MET A CA 1
ATOM 535 C C . MET A 1 73 ? 0.465 0.531 3.665 1.00 89.69 73 MET A C 1
ATOM 537 O O . MET A 1 73 ? -0.135 -0.366 4.257 1.00 89.69 73 MET A O 1
ATOM 541 N N . GLY A 1 74 ? 0.723 1.717 4.214 1.00 88.00 74 GLY A N 1
ATOM 542 C CA . GLY A 1 74 ? 0.216 2.102 5.523 1.00 88.00 74 GLY A CA 1
ATOM 543 C C . GLY A 1 74 ? -1.311 2.051 5.592 1.00 88.00 74 GLY A C 1
ATOM 544 O O . GLY A 1 74 ? -1.847 1.506 6.553 1.00 88.00 74 GLY A O 1
ATOM 545 N N . THR A 1 75 ? -2.020 2.559 4.574 1.00 90.31 75 THR A N 1
ATOM 546 C CA . THR A 1 75 ? -3.491 2.504 4.532 1.00 90.31 75 THR A CA 1
ATOM 547 C C . THR A 1 75 ? -3.994 1.081 4.440 1.00 90.31 75 THR A C 1
ATOM 549 O O . THR A 1 75 ? -4.908 0.726 5.173 1.00 90.31 75 THR A O 1
ATOM 552 N N . ILE A 1 76 ? -3.407 0.262 3.566 1.00 91.56 76 ILE A N 1
ATOM 553 C CA . ILE A 1 76 ? -3.819 -1.137 3.413 1.00 91.56 76 ILE A CA 1
ATOM 554 C C . ILE A 1 76 ? -3.700 -1.871 4.754 1.00 91.56 76 ILE A C 1
ATOM 556 O O . ILE A 1 76 ? -4.635 -2.552 5.163 1.00 91.56 76 ILE A O 1
ATOM 560 N N . ALA A 1 77 ? -2.582 -1.686 5.460 1.00 90.38 77 ALA A N 1
ATOM 561 C CA . ALA A 1 77 ? -2.353 -2.289 6.766 1.00 90.38 77 ALA A CA 1
ATOM 562 C C . ALA A 1 77 ? -3.314 -1.771 7.845 1.00 90.38 77 ALA A C 1
ATOM 564 O O . ALA A 1 77 ? -3.899 -2.566 8.578 1.00 90.38 77 ALA A O 1
ATOM 565 N N . ALA A 1 78 ? -3.486 -0.450 7.933 1.00 88.88 78 ALA A N 1
ATOM 566 C CA . ALA A 1 78 ? -4.354 0.185 8.917 1.00 88.88 78 ALA A CA 1
ATOM 567 C C . ALA A 1 78 ? -5.820 -0.213 8.709 1.00 88.88 78 ALA A C 1
ATOM 569 O O . ALA A 1 78 ? -6.476 -0.662 9.641 1.00 88.88 78 ALA A O 1
ATOM 570 N N . VAL A 1 79 ? -6.331 -0.124 7.479 1.00 91.00 79 VAL A N 1
ATOM 571 C CA . VAL A 1 79 ? -7.711 -0.519 7.165 1.00 91.00 79 VAL A CA 1
ATOM 572 C C . VAL A 1 79 ? -7.920 -2.005 7.424 1.00 91.00 79 VAL A C 1
ATOM 574 O O . VAL A 1 79 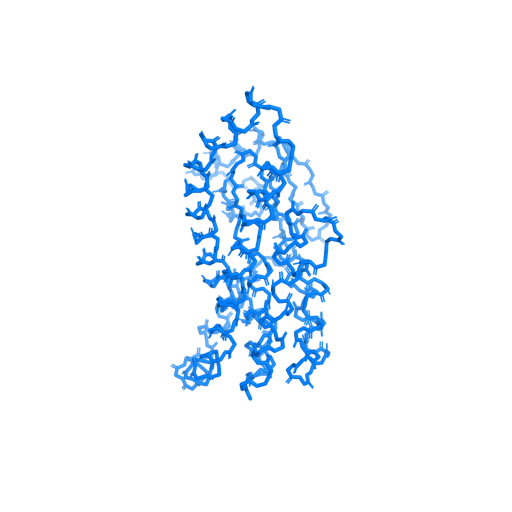? -8.934 -2.372 8.010 1.00 91.00 79 VAL A O 1
ATOM 577 N N . ALA A 1 80 ? -6.953 -2.853 7.063 1.00 89.81 80 ALA A N 1
ATOM 578 C CA . ALA A 1 80 ? -7.046 -4.272 7.367 1.00 89.81 80 ALA A CA 1
ATOM 579 C C . ALA A 1 80 ? -7.145 -4.528 8.873 1.00 89.81 80 ALA A C 1
ATOM 581 O O . ALA A 1 80 ? -8.047 -5.229 9.319 1.00 89.81 80 ALA A O 1
ATOM 582 N N . PHE A 1 81 ? -6.282 -3.895 9.666 1.00 86.94 81 PHE A N 1
ATOM 583 C CA . PHE A 1 81 ? -6.327 -3.999 11.119 1.00 86.94 81 PHE A CA 1
ATOM 584 C C . PHE A 1 81 ? -7.653 -3.484 11.703 1.00 86.94 81 PHE A C 1
ATOM 586 O O . PHE A 1 81 ? -8.250 -4.163 12.538 1.00 86.94 81 PHE A O 1
ATOM 593 N N . ALA A 1 82 ? -8.144 -2.330 11.238 1.00 88.31 82 ALA A N 1
ATOM 594 C CA . ALA A 1 82 ? -9.401 -1.730 11.692 1.00 88.31 82 ALA A CA 1
ATOM 595 C C . ALA A 1 82 ? -10.609 -2.637 11.421 1.00 88.31 82 ALA A C 1
ATOM 597 O O . ALA A 1 82 ? -11.435 -2.835 12.305 1.00 88.31 82 ALA A O 1
ATOM 598 N N . VAL A 1 83 ? -10.694 -3.241 10.231 1.00 89.00 83 VAL A N 1
ATOM 599 C CA . VAL A 1 83 ? -11.797 -4.153 9.874 1.00 89.00 83 VAL A CA 1
ATOM 600 C C . VAL A 1 83 ? -11.755 -5.441 10.704 1.00 89.00 83 VAL A C 1
ATOM 602 O O . VAL A 1 83 ? -12.798 -5.979 11.059 1.00 89.00 83 VAL A O 1
ATOM 605 N N . MET A 1 84 ? -10.564 -5.937 11.044 1.00 85.56 84 MET A N 1
ATOM 606 C CA . MET A 1 84 ? -10.405 -7.197 11.783 1.00 85.56 84 MET A CA 1
ATOM 607 C C . MET A 1 84 ? -10.648 -7.058 13.284 1.00 85.56 84 MET A C 1
ATOM 609 O O . MET A 1 84 ? -11.174 -7.976 13.905 1.00 85.56 84 MET A O 1
ATOM 613 N N . THR A 1 85 ? -10.240 -5.930 13.862 1.00 82.69 85 THR A N 1
ATOM 614 C CA . THR A 1 85 ? -10.313 -5.678 15.310 1.00 82.69 85 THR A CA 1
ATOM 615 C C . THR A 1 85 ? -11.500 -4.802 15.704 1.00 82.69 85 THR A C 1
ATOM 617 O O . THR A 1 85 ? -11.838 -4.718 16.879 1.00 82.69 85 THR A O 1
ATOM 620 N N . GLY A 1 86 ? -12.140 -4.128 14.742 1.00 81.44 86 GLY A N 1
ATOM 621 C CA . GLY A 1 86 ? -13.194 -3.146 15.005 1.00 81.44 86 GLY A CA 1
ATOM 622 C C . GLY A 1 86 ? -12.701 -1.897 15.745 1.00 81.44 86 GLY A C 1
ATOM 623 O O . GLY A 1 86 ? -13.516 -1.143 16.276 1.00 81.44 86 GLY A O 1
ATOM 624 N N . GLN A 1 87 ? -11.383 -1.690 15.818 1.00 80.06 87 GLN A N 1
ATOM 625 C CA . GLN A 1 87 ? -10.765 -0.565 16.516 1.00 80.06 87 GLN A CA 1
ATOM 626 C C . GLN A 1 87 ? -10.912 0.740 15.726 1.00 80.06 87 GLN A C 1
ATOM 628 O O . GLN A 1 87 ? -11.166 0.744 14.518 1.00 80.06 87 GLN A O 1
ATOM 633 N N . SER A 1 88 ? -10.729 1.869 16.414 1.00 81.56 88 SER A N 1
ATOM 634 C CA . SER A 1 88 ? -10.865 3.179 15.781 1.00 81.56 88 SER A CA 1
ATOM 635 C C . SER A 1 88 ? -9.782 3.421 14.706 1.00 81.56 88 SER A C 1
ATOM 637 O O . SER A 1 88 ? -8.670 2.880 14.801 1.00 81.56 88 SER A O 1
ATOM 639 N N . PRO A 1 89 ? -10.069 4.247 13.680 1.00 76.50 89 PRO A N 1
ATOM 640 C CA . PRO A 1 89 ? -9.108 4.616 12.636 1.00 76.50 89 PRO A CA 1
ATOM 641 C C . PRO A 1 89 ? -7.762 5.141 13.148 1.00 76.50 89 PRO A C 1
ATOM 643 O O . PRO A 1 89 ? -6.728 4.935 12.513 1.00 76.50 89 PRO A O 1
ATOM 646 N N . GLU A 1 90 ? -7.766 5.817 14.293 1.00 75.62 90 GLU A N 1
ATOM 647 C CA . GLU A 1 90 ? -6.593 6.442 14.901 1.00 75.62 90 GLU A CA 1
ATOM 648 C C . GLU A 1 90 ? -5.631 5.382 15.449 1.00 75.62 90 GLU A C 1
ATOM 650 O O . GLU A 1 90 ? -4.425 5.439 15.206 1.00 75.62 90 GLU A O 1
ATOM 655 N N . VAL A 1 91 ? -6.164 4.359 16.123 1.00 76.88 91 VAL A N 1
ATOM 656 C CA . VAL A 1 91 ? -5.374 3.214 16.604 1.00 76.88 91 VAL A CA 1
ATOM 657 C C . VAL A 1 91 ? -4.807 2.435 15.418 1.00 76.88 91 VAL A C 1
ATOM 659 O O . VAL A 1 91 ? -3.623 2.090 15.387 1.00 76.88 91 VAL A O 1
ATOM 662 N N . ALA A 1 92 ? -5.640 2.210 14.403 1.00 81.38 92 ALA A N 1
ATOM 663 C CA . ALA A 1 92 ? -5.252 1.515 13.186 1.00 81.38 92 ALA A CA 1
ATOM 664 C C . ALA A 1 92 ? -4.122 2.229 12.426 1.00 81.38 92 ALA A C 1
ATOM 666 O O . ALA A 1 92 ? -3.199 1.580 11.931 1.00 81.38 92 ALA A O 1
ATOM 667 N N . MET A 1 93 ? -4.145 3.563 12.380 1.00 79.25 93 MET A N 1
ATOM 668 C CA . MET A 1 93 ? -3.065 4.380 11.823 1.00 79.25 93 MET A CA 1
ATOM 669 C C . MET A 1 93 ? -1.737 4.155 12.552 1.00 79.25 93 MET A C 1
ATOM 671 O O . MET A 1 93 ? -0.699 4.008 11.900 1.00 79.25 93 MET A O 1
ATOM 675 N N . GLY A 1 94 ? -1.765 4.075 13.885 1.00 78.50 94 GLY A N 1
ATOM 676 C CA . GLY A 1 94 ? -0.579 3.789 14.692 1.00 78.50 94 GLY A CA 1
ATOM 677 C C . GLY A 1 94 ? 0.052 2.433 14.354 1.00 78.50 94 GLY A C 1
ATOM 678 O O . GLY A 1 94 ? 1.274 2.330 14.248 1.00 78.50 94 GLY A O 1
ATOM 679 N N . VAL A 1 95 ? -0.770 1.409 14.101 1.00 79.94 95 VAL A N 1
ATOM 680 C CA . VAL A 1 95 ? -0.311 0.069 13.681 1.00 79.94 95 VAL A CA 1
ATOM 681 C C . VAL A 1 95 ? 0.161 0.054 12.220 1.00 79.94 95 VAL A C 1
ATOM 683 O O . VAL A 1 95 ? 1.114 -0.648 11.876 1.00 79.94 95 VAL A O 1
ATOM 686 N N . GLY A 1 96 ? -0.465 0.851 11.351 1.00 81.69 96 GLY A N 1
ATOM 687 C CA . GLY A 1 96 ? -0.099 0.959 9.937 1.00 81.69 96 GLY A CA 1
ATOM 688 C C . GLY A 1 96 ? 1.224 1.690 9.691 1.00 81.69 96 GLY A C 1
ATOM 689 O O . GLY A 1 96 ? 1.926 1.386 8.724 1.00 81.69 96 GLY A O 1
ATOM 690 N N . MET A 1 97 ? 1.612 2.624 10.563 1.00 83.81 97 MET A N 1
ATOM 691 C CA . MET A 1 97 ? 2.806 3.455 10.373 1.00 83.81 97 MET A CA 1
ATOM 692 C C . MET A 1 97 ? 4.130 2.662 10.315 1.00 83.81 97 MET A C 1
ATOM 694 O O . MET A 1 97 ? 4.906 2.896 9.386 1.00 83.81 97 MET A O 1
ATOM 698 N N . PRO A 1 98 ? 4.409 1.685 11.200 1.00 83.75 98 PRO A N 1
ATOM 699 C CA . PRO A 1 98 ? 5.584 0.820 11.067 1.00 83.75 98 PRO A CA 1
ATOM 700 C C . PRO A 1 98 ? 5.666 0.097 9.717 1.00 83.75 98 PRO A C 1
ATOM 702 O O . PRO A 1 98 ? 6.747 -0.020 9.140 1.00 83.75 98 PRO A O 1
ATOM 705 N N . ILE A 1 99 ? 4.527 -0.352 9.183 1.00 87.44 99 ILE A N 1
ATOM 706 C CA . ILE A 1 99 ? 4.458 -1.048 7.891 1.00 87.44 99 ILE A CA 1
ATOM 707 C C . ILE A 1 99 ? 4.700 -0.066 6.738 1.00 87.44 99 ILE A C 1
ATOM 709 O O . ILE A 1 99 ? 5.427 -0.395 5.799 1.00 87.44 99 ILE A O 1
ATOM 713 N N . ALA A 1 100 ? 4.174 1.158 6.837 1.00 87.06 100 ALA A N 1
ATOM 714 C CA . ALA A 1 100 ? 4.443 2.238 5.887 1.00 87.06 100 ALA A CA 1
ATOM 715 C C . ALA A 1 100 ? 5.942 2.568 5.803 1.00 87.06 100 ALA A C 1
ATOM 717 O O . ALA A 1 100 ? 6.498 2.709 4.711 1.00 87.06 100 ALA A O 1
ATOM 718 N N . VAL A 1 101 ? 6.616 2.657 6.955 1.00 86.81 101 VAL A N 1
ATOM 719 C CA . VAL A 1 101 ? 8.063 2.913 7.034 1.00 86.81 101 VAL A CA 1
ATOM 720 C C . VAL A 1 101 ? 8.858 1.725 6.494 1.00 86.81 101 VAL A C 1
ATOM 722 O O . VAL A 1 101 ? 9.774 1.919 5.695 1.00 86.81 101 VAL A O 1
ATOM 725 N N . LEU A 1 102 ? 8.494 0.496 6.870 1.00 88.25 102 LEU A N 1
ATOM 726 C CA . LEU A 1 102 ? 9.154 -0.715 6.382 1.00 88.25 102 LEU A CA 1
ATOM 727 C C . LEU A 1 102 ? 9.091 -0.803 4.855 1.00 88.25 102 LEU A C 1
ATOM 729 O O . LEU A 1 102 ? 10.117 -1.015 4.207 1.00 88.25 102 LEU A O 1
ATOM 733 N N . MET A 1 103 ? 7.907 -0.598 4.275 1.00 89.75 103 MET A N 1
ATOM 734 C CA . MET A 1 103 ? 7.752 -0.595 2.824 1.00 89.75 103 MET A CA 1
ATOM 735 C C . MET A 1 103 ? 8.609 0.495 2.185 1.00 89.75 103 MET A C 1
ATOM 737 O O . MET A 1 103 ? 9.298 0.239 1.197 1.00 89.75 103 MET A O 1
ATOM 741 N N . GLN A 1 104 ? 8.612 1.694 2.766 1.00 89.62 104 GLN A N 1
ATOM 742 C CA . GLN A 1 104 ? 9.397 2.803 2.246 1.00 89.62 104 GLN A CA 1
ATOM 743 C C . GLN A 1 104 ? 10.892 2.464 2.174 1.00 89.62 104 GLN A C 1
ATOM 745 O O . GLN A 1 104 ? 11.543 2.741 1.165 1.00 89.62 104 GLN A O 1
ATOM 750 N N . MET A 1 105 ? 11.440 1.797 3.194 1.00 87.69 105 MET A N 1
ATOM 751 C CA . MET A 1 105 ? 12.835 1.343 3.184 1.00 87.69 105 MET A CA 1
ATOM 752 C C . MET A 1 105 ? 13.112 0.326 2.069 1.00 87.69 105 MET A C 1
ATOM 754 O O . MET A 1 105 ? 14.146 0.408 1.402 1.00 87.69 105 MET A O 1
ATOM 758 N N . ILE A 1 106 ? 12.183 -0.605 1.826 1.00 89.88 106 ILE A N 1
ATOM 759 C CA . ILE A 1 106 ? 12.299 -1.602 0.752 1.00 89.88 106 ILE A CA 1
ATOM 760 C C . ILE A 1 106 ? 12.298 -0.918 -0.619 1.00 89.88 106 ILE A C 1
ATOM 762 O O . ILE A 1 106 ? 13.131 -1.237 -1.470 1.00 89.88 106 ILE A O 1
ATOM 766 N N . VAL A 1 107 ? 11.401 0.047 -0.835 1.00 87.56 107 VAL A N 1
ATOM 767 C CA . VAL A 1 107 ? 11.284 0.778 -2.105 1.00 87.56 107 VAL A CA 1
ATOM 768 C C . VAL A 1 107 ? 12.526 1.628 -2.376 1.00 87.56 107 VAL A C 1
ATOM 770 O O . VAL A 1 107 ? 13.048 1.607 -3.491 1.00 87.56 107 VAL A O 1
ATOM 773 N N . ILE A 1 108 ? 13.066 2.311 -1.363 1.00 88.19 108 ILE A N 1
ATOM 774 C CA . ILE A 1 108 ? 14.327 3.062 -1.495 1.00 88.19 108 ILE A CA 1
ATOM 775 C C . ILE A 1 108 ? 15.480 2.116 -1.850 1.00 88.19 108 ILE A C 1
ATOM 777 O O . ILE A 1 108 ? 16.257 2.403 -2.763 1.00 88.19 108 ILE A O 1
ATOM 781 N N . GLY A 1 109 ? 15.567 0.959 -1.187 1.00 86.62 109 GLY A N 1
ATOM 782 C CA . GLY A 1 109 ? 16.547 -0.074 -1.523 1.00 86.62 109 GLY A CA 1
ATOM 783 C C . GLY A 1 109 ? 16.399 -0.575 -2.963 1.00 86.62 109 GLY A C 1
ATOM 784 O O . GLY A 1 109 ? 17.391 -0.750 -3.671 1.00 86.62 109 GLY A O 1
ATOM 785 N N . PHE A 1 110 ? 15.164 -0.735 -3.443 1.00 88.44 110 PHE A N 1
ATOM 786 C CA . PHE A 1 110 ? 14.885 -1.097 -4.830 1.00 88.44 110 PHE A CA 1
ATOM 787 C C . PHE A 1 110 ? 15.339 -0.022 -5.827 1.00 88.44 110 PHE A C 1
ATOM 789 O O . PHE A 1 110 ? 15.928 -0.353 -6.861 1.00 88.44 110 PHE A O 1
ATOM 796 N N . PHE A 1 111 ? 15.148 1.263 -5.521 1.00 85.88 111 PHE A N 1
ATOM 797 C CA . PHE A 1 111 ? 15.675 2.343 -6.359 1.00 85.88 111 PHE A CA 1
ATOM 798 C C . PHE A 1 111 ? 17.203 2.374 -6.378 1.00 85.88 111 PHE A C 1
ATOM 800 O O . PHE A 1 111 ? 17.784 2.539 -7.451 1.00 85.88 111 PHE A O 1
ATOM 807 N N . ALA A 1 112 ? 17.860 2.105 -5.249 1.00 87.56 112 ALA A N 1
ATOM 808 C CA . ALA A 1 112 ? 19.313 1.956 -5.213 1.00 87.56 112 ALA A CA 1
ATOM 809 C C . ALA A 1 112 ? 19.793 0.792 -6.103 1.00 87.56 112 ALA A C 1
ATOM 811 O O . ALA A 1 112 ? 20.767 0.936 -6.837 1.00 87.56 112 ALA A O 1
ATOM 812 N N . MET A 1 113 ? 19.079 -0.340 -6.117 1.00 85.06 113 MET A N 1
ATOM 813 C CA . MET A 1 113 ? 19.387 -1.455 -7.025 1.00 85.06 113 MET A CA 1
ATOM 814 C C . MET A 1 113 ? 19.143 -1.104 -8.500 1.00 85.06 113 MET A C 1
ATOM 816 O O . MET A 1 113 ? 19.899 -1.521 -9.378 1.00 85.06 113 MET A O 1
ATOM 820 N N . THR A 1 114 ? 18.114 -0.305 -8.780 1.00 83.38 114 THR A N 1
ATOM 821 C CA . THR A 1 114 ? 17.785 0.156 -10.137 1.00 83.38 114 THR A CA 1
ATOM 822 C C . THR A 1 114 ? 18.857 1.101 -10.698 1.00 83.38 114 THR A C 1
ATOM 824 O O . THR A 1 114 ? 19.050 1.166 -11.908 1.00 83.38 114 THR A O 1
ATOM 827 N N . ALA A 1 115 ? 19.667 1.756 -9.862 1.00 84.25 115 ALA A N 1
ATOM 828 C CA . ALA A 1 115 ? 20.816 2.525 -10.349 1.00 84.25 115 ALA A CA 1
ATOM 829 C C . ALA A 1 115 ? 21.802 1.660 -11.168 1.00 84.25 115 ALA A C 1
ATOM 831 O O . ALA A 1 115 ? 22.373 2.127 -12.152 1.00 84.25 115 ALA A O 1
ATOM 832 N N . PHE A 1 116 ? 21.943 0.365 -10.854 1.00 81.50 116 PHE A N 1
ATOM 833 C CA . PHE A 1 116 ? 22.792 -0.547 -11.632 1.00 81.50 116 PHE A CA 1
ATOM 834 C C . PHE A 1 116 ? 22.211 -0.904 -13.009 1.00 81.50 116 PHE A C 1
ATOM 836 O O . PHE A 1 116 ? 22.956 -1.315 -13.904 1.00 81.50 116 PHE A O 1
ATOM 843 N N . THR A 1 117 ? 20.897 -0.766 -13.217 1.00 79.75 117 THR A N 1
ATOM 844 C CA . THR A 1 117 ? 20.275 -1.016 -14.525 1.00 79.75 117 THR A CA 1
ATOM 845 C C . THR A 1 117 ? 20.398 0.179 -15.471 1.00 79.75 117 THR A C 1
ATOM 847 O O . THR A 1 117 ? 20.293 -0.021 -16.682 1.00 79.75 117 THR A O 1
ATOM 850 N N . MET A 1 118 ? 20.745 1.375 -14.978 1.00 81.31 118 MET A N 1
ATOM 851 C CA . MET A 1 118 ? 20.979 2.557 -15.822 1.00 81.31 118 MET A CA 1
ATOM 852 C C . MET A 1 118 ? 22.128 2.352 -16.817 1.00 81.31 118 MET A C 1
ATOM 854 O O . MET A 1 118 ? 21.959 2.628 -17.997 1.00 81.31 118 MET A O 1
ATOM 858 N N . GLY A 1 119 ? 23.224 1.692 -16.423 1.00 82.88 119 GLY A N 1
ATOM 859 C CA . GLY A 1 119 ? 24.306 1.357 -17.364 1.00 82.88 119 GLY A CA 1
ATOM 860 C C . GLY A 1 119 ? 23.910 0.349 -18.462 1.00 82.88 119 GLY A C 1
ATOM 861 O O . GLY A 1 119 ? 24.647 0.131 -19.427 1.00 82.88 119 GLY A O 1
ATOM 862 N N . LYS A 1 120 ? 22.761 -0.329 -18.339 1.00 80.81 120 LYS A N 1
ATOM 863 C CA . LYS A 1 120 ? 22.157 -1.092 -19.448 1.00 80.81 120 LYS A CA 1
ATOM 864 C C . LYS A 1 120 ? 21.286 -0.190 -20.324 1.00 80.81 120 LYS A C 1
ATOM 866 O O . LYS A 1 120 ? 21.313 -0.362 -21.537 1.00 80.81 120 LYS A O 1
ATOM 871 N N . ALA A 1 121 ? 20.566 0.759 -19.727 1.00 80.62 121 ALA A N 1
ATOM 872 C CA . ALA A 1 121 ? 19.781 1.748 -20.458 1.00 80.62 121 ALA A CA 1
ATOM 873 C C . ALA A 1 121 ? 20.666 2.617 -21.368 1.00 80.62 121 ALA A C 1
ATOM 875 O O . ALA A 1 121 ? 20.336 2.766 -22.542 1.00 80.62 121 ALA A O 1
ATOM 876 N N . ASP A 1 122 ? 21.824 3.074 -20.880 1.00 85.44 122 ASP A N 1
ATOM 877 C CA . ASP A 1 122 ? 22.777 3.875 -21.666 1.00 85.44 122 ASP A CA 1
ATOM 878 C C . ASP A 1 122 ? 23.268 3.120 -22.909 1.00 85.44 122 ASP A C 1
ATOM 880 O O . ASP A 1 122 ? 23.237 3.642 -24.021 1.00 85.44 122 ASP A O 1
ATOM 884 N N . ARG A 1 123 ? 23.613 1.835 -22.758 1.00 85.69 123 ARG A N 1
ATOM 885 C CA . ARG A 1 123 ? 24.024 0.979 -23.886 1.00 85.69 123 ARG A CA 1
ATOM 886 C C . ARG A 1 123 ? 22.907 0.754 -24.905 1.00 85.69 123 ARG A C 1
ATOM 888 O O . ARG A 1 123 ? 23.177 0.688 -26.100 1.00 85.69 123 ARG A O 1
ATOM 895 N N . CYS A 1 124 ? 21.660 0.622 -24.454 1.00 81.94 124 CYS A N 1
ATOM 896 C CA . CYS A 1 124 ? 20.514 0.535 -25.361 1.00 81.94 124 CYS A CA 1
ATOM 897 C C . CYS A 1 124 ? 20.255 1.868 -26.083 1.00 81.94 124 CYS A C 1
ATOM 899 O O . CYS A 1 124 ? 19.869 1.854 -27.252 1.00 81.94 124 CYS A O 1
ATOM 901 N N . ALA A 1 125 ? 20.504 3.004 -25.422 1.00 83.62 125 ALA A N 1
ATOM 902 C CA . ALA A 1 125 ? 20.379 4.333 -26.014 1.00 83.62 125 ALA A CA 1
ATOM 903 C C . ALA A 1 125 ? 21.449 4.590 -27.088 1.00 83.62 125 ALA A C 1
ATOM 905 O O . ALA A 1 125 ? 21.113 5.070 -28.169 1.00 83.62 125 ALA A O 1
ATOM 906 N N . GLU A 1 126 ? 22.702 4.188 -26.850 1.00 88.81 126 GLU A N 1
ATOM 907 C CA . GLU A 1 126 ? 23.786 4.256 -27.846 1.00 88.81 126 GLU A CA 1
ATOM 908 C C . GLU A 1 126 ? 23.473 3.454 -29.118 1.00 88.81 126 GLU A C 1
ATOM 910 O O . GLU A 1 126 ? 23.861 3.841 -30.218 1.00 88.81 126 GLU A O 1
ATOM 915 N N . GLN A 1 127 ? 22.740 2.347 -28.980 1.00 88.25 127 GLN A N 1
ATOM 916 C CA . GLN A 1 127 ? 22.340 1.473 -30.088 1.00 88.25 127 GLN A CA 1
ATOM 917 C C . GLN A 1 127 ? 21.013 1.887 -30.747 1.00 88.25 127 GLN A C 1
ATOM 919 O O . GLN A 1 127 ? 20.560 1.210 -31.669 1.00 88.25 127 GLN A O 1
ATOM 924 N N . ALA A 1 128 ? 20.383 2.974 -30.282 1.00 85.50 128 ALA A N 1
ATOM 925 C CA . ALA A 1 128 ? 19.050 3.422 -30.696 1.00 85.50 128 ALA A CA 1
ATOM 926 C C . ALA A 1 128 ? 17.956 2.329 -30.606 1.00 85.50 128 ALA A C 1
ATOM 928 O O . ALA A 1 128 ? 16.938 2.396 -31.303 1.00 85.50 128 ALA A O 1
ATOM 929 N N . ASP A 1 129 ? 18.128 1.332 -29.727 1.00 87.50 129 ASP A N 1
ATOM 930 C CA . ASP A 1 129 ? 17.146 0.265 -29.510 1.00 87.50 129 ASP A CA 1
ATOM 931 C C . ASP A 1 129 ? 16.055 0.732 -28.537 1.00 87.50 129 ASP A C 1
ATOM 933 O O . ASP A 1 129 ? 16.087 0.487 -27.326 1.00 87.50 129 ASP A O 1
ATOM 937 N N . THR A 1 130 ? 15.051 1.405 -29.094 1.00 83.38 130 THR A N 1
ATOM 938 C CA . THR A 1 130 ? 13.861 1.854 -28.355 1.00 83.38 130 THR A CA 1
ATOM 939 C C . THR A 1 130 ? 13.108 0.696 -27.694 1.00 83.38 130 THR A C 1
ATOM 941 O O . THR A 1 130 ? 12.617 0.839 -26.574 1.00 83.38 130 THR A O 1
ATOM 944 N N . ALA A 1 131 ? 13.072 -0.483 -28.324 1.00 85.31 131 ALA A N 1
ATOM 945 C CA . ALA A 1 131 ? 12.373 -1.645 -27.786 1.00 85.31 131 ALA A CA 1
ATOM 946 C C . ALA A 1 131 ? 13.116 -2.264 -26.592 1.00 85.31 131 ALA A C 1
ATOM 948 O O . ALA A 1 131 ? 12.477 -2.811 -25.688 1.00 85.31 131 ALA A O 1
ATOM 949 N N . GLY A 1 132 ? 14.448 -2.193 -26.580 1.00 81.94 132 GLY A N 1
ATOM 950 C CA . GLY A 1 132 ? 15.293 -2.587 -25.454 1.00 81.94 132 GLY A CA 1
ATOM 951 C C . GLY A 1 132 ? 15.049 -1.720 -24.218 1.00 81.94 132 GLY A C 1
ATOM 952 O O . GLY A 1 132 ? 14.849 -2.252 -23.123 1.00 81.94 132 GLY A O 1
ATOM 953 N N . ILE A 1 133 ? 14.957 -0.399 -24.402 1.00 84.62 133 ILE A N 1
ATOM 954 C CA . ILE A 1 133 ? 14.655 0.556 -23.323 1.00 84.62 133 ILE A CA 1
ATOM 955 C C . ILE A 1 133 ? 13.253 0.308 -22.755 1.00 84.62 133 ILE A C 1
ATOM 957 O O . ILE A 1 133 ? 13.099 0.188 -21.539 1.00 84.62 133 ILE A O 1
ATOM 961 N N . SER A 1 134 ? 12.235 0.149 -23.609 1.00 86.38 134 SER A N 1
ATOM 962 C CA . SER A 1 134 ? 10.867 -0.127 -23.150 1.00 86.38 134 SER A CA 1
ATOM 963 C C . SER A 1 134 ? 10.767 -1.433 -22.361 1.00 86.38 134 SER A C 1
ATOM 965 O O . SER A 1 134 ? 10.105 -1.473 -21.327 1.00 86.38 134 SER A O 1
ATOM 967 N N . ARG A 1 135 ? 11.453 -2.500 -22.793 1.00 86.62 135 ARG A N 1
ATOM 968 C CA . ARG A 1 135 ? 11.482 -3.776 -22.057 1.00 86.62 135 ARG A CA 1
ATOM 969 C C . ARG A 1 135 ? 12.151 -3.638 -20.690 1.00 86.62 135 ARG A C 1
ATOM 971 O O . ARG A 1 135 ? 11.678 -4.235 -19.726 1.00 86.62 135 ARG A O 1
ATOM 978 N N . LEU A 1 136 ? 13.220 -2.847 -20.593 1.00 85.62 136 LEU A N 1
ATOM 979 C CA . LEU A 1 136 ? 13.925 -2.600 -19.334 1.00 85.62 136 LEU A CA 1
ATOM 980 C C . LEU A 1 136 ? 13.075 -1.777 -18.354 1.00 85.62 136 LEU A C 1
ATOM 982 O O . LEU A 1 136 ? 13.025 -2.101 -17.165 1.00 85.62 136 LEU A O 1
ATOM 986 N N . LEU A 1 137 ? 12.353 -0.775 -18.862 1.00 87.06 137 LEU A N 1
ATOM 987 C CA . LEU A 1 137 ? 11.397 0.010 -18.083 1.00 87.06 137 LEU A CA 1
ATOM 988 C C . LEU A 1 137 ? 10.252 -0.869 -17.564 1.00 87.06 137 LEU A C 1
ATOM 990 O O . LEU A 1 137 ? 10.032 -0.936 -16.357 1.00 87.06 137 LEU A O 1
ATOM 994 N N . VAL A 1 138 ? 9.579 -1.607 -18.454 1.00 86.94 138 VAL A N 1
ATOM 995 C CA . VAL A 1 138 ? 8.463 -2.498 -18.090 1.00 86.94 138 VAL A CA 1
ATOM 996 C C . VAL A 1 138 ? 8.914 -3.582 -17.106 1.00 86.94 138 VAL A C 1
ATOM 998 O O . VAL A 1 138 ? 8.207 -3.864 -16.144 1.00 86.94 138 VAL A O 1
ATOM 1001 N N . GLY A 1 139 ? 10.106 -4.156 -17.287 1.00 86.50 139 GLY A N 1
ATOM 1002 C CA . GLY A 1 139 ? 10.657 -5.145 -16.357 1.00 86.50 139 GLY A CA 1
ATOM 1003 C C . GLY A 1 139 ? 10.897 -4.578 -14.956 1.00 86.50 139 GLY A C 1
ATOM 1004 O O . GLY A 1 139 ? 10.546 -5.214 -13.961 1.00 86.50 139 GLY A O 1
ATOM 1005 N N . THR A 1 140 ? 11.445 -3.365 -14.866 1.00 86.62 140 THR A N 1
ATOM 1006 C CA . THR A 1 140 ? 11.683 -2.682 -13.583 1.00 86.62 140 THR A CA 1
ATOM 1007 C C . THR A 1 140 ? 10.362 -2.324 -12.896 1.00 86.62 140 THR A C 1
ATOM 1009 O O . THR A 1 140 ? 10.207 -2.560 -11.698 1.00 86.62 140 THR A O 1
ATOM 1012 N N . LEU A 1 141 ? 9.383 -1.846 -13.668 1.00 87.56 141 LEU A N 1
ATOM 1013 C CA . LEU A 1 141 ? 8.033 -1.531 -13.203 1.00 87.56 141 LEU A CA 1
ATOM 1014 C C . LEU A 1 141 ? 7.328 -2.769 -12.640 1.00 87.56 141 LEU A C 1
ATOM 1016 O O . LEU A 1 141 ? 6.877 -2.747 -11.497 1.00 87.56 141 LEU A O 1
ATOM 1020 N N . ILE A 1 142 ? 7.289 -3.873 -13.394 1.00 88.50 142 ILE A N 1
ATOM 1021 C CA . ILE A 1 142 ? 6.655 -5.122 -12.943 1.00 88.50 142 ILE A CA 1
ATOM 1022 C C . ILE A 1 142 ? 7.340 -5.640 -11.679 1.00 88.50 142 ILE A C 1
ATOM 1024 O O . ILE A 1 142 ? 6.656 -6.041 -10.742 1.00 88.50 142 ILE A O 1
ATOM 1028 N N . THR A 1 143 ? 8.673 -5.598 -11.622 1.00 88.69 143 THR A N 1
ATOM 1029 C CA . THR A 1 143 ? 9.421 -6.057 -10.443 1.00 88.69 143 THR A CA 1
ATOM 1030 C C . THR A 1 143 ? 9.065 -5.231 -9.207 1.00 88.69 143 THR A C 1
ATOM 1032 O O . THR A 1 143 ? 8.808 -5.801 -8.148 1.00 88.69 143 THR A O 1
ATOM 1035 N N . ARG A 1 144 ? 8.974 -3.901 -9.334 1.00 88.94 144 ARG A N 1
ATOM 1036 C CA . ARG A 1 144 ? 8.549 -3.026 -8.233 1.00 88.94 144 ARG A CA 1
ATOM 1037 C C . ARG A 1 144 ? 7.123 -3.342 -7.793 1.00 88.94 144 ARG A C 1
ATOM 1039 O O . ARG A 1 144 ? 6.878 -3.520 -6.605 1.00 88.94 144 ARG A O 1
ATOM 1046 N N . SER A 1 145 ? 6.183 -3.438 -8.727 1.00 88.75 145 SER A N 1
ATOM 1047 C CA . SER A 1 145 ? 4.783 -3.712 -8.392 1.00 88.75 145 SER A CA 1
ATOM 1048 C C . SER A 1 145 ? 4.602 -5.103 -7.777 1.00 88.75 145 SER A C 1
ATOM 1050 O O . SER A 1 145 ? 3.786 -5.275 -6.876 1.00 88.75 145 SER A O 1
ATOM 1052 N N . MET A 1 146 ? 5.413 -6.087 -8.175 1.00 90.62 146 MET A N 1
ATOM 1053 C CA . MET A 1 146 ? 5.465 -7.400 -7.523 1.00 90.62 146 MET A CA 1
ATOM 1054 C C . MET A 1 146 ? 5.934 -7.311 -6.064 1.00 90.62 146 MET A C 1
ATOM 1056 O O . MET A 1 146 ? 5.430 -8.057 -5.229 1.00 90.62 146 MET A O 1
ATOM 1060 N N . LEU A 1 147 ? 6.836 -6.385 -5.714 1.00 90.44 147 LEU A N 1
ATOM 1061 C CA . LEU A 1 147 ? 7.187 -6.149 -4.308 1.00 90.44 147 LEU A CA 1
ATOM 1062 C C . LEU A 1 147 ? 5.979 -5.637 -3.512 1.00 90.44 147 LEU A C 1
ATOM 1064 O O . LEU A 1 147 ? 5.717 -6.160 -2.432 1.00 90.44 147 LEU A O 1
ATOM 1068 N N . TYR A 1 148 ? 5.199 -4.695 -4.058 1.00 89.69 148 TYR A N 1
ATOM 1069 C CA . TYR A 1 148 ? 3.946 -4.247 -3.427 1.00 89.69 148 TYR A CA 1
ATOM 1070 C C . TYR A 1 148 ? 2.964 -5.404 -3.231 1.00 89.69 148 TYR A C 1
ATOM 1072 O O . TYR A 1 148 ? 2.400 -5.543 -2.150 1.00 89.69 148 TYR A O 1
ATOM 1080 N N . PHE A 1 149 ? 2.809 -6.265 -4.241 1.00 91.81 149 PHE A N 1
ATOM 1081 C CA . PHE A 1 149 ? 1.972 -7.461 -4.152 1.00 91.81 149 PHE A CA 1
ATOM 1082 C C . PHE A 1 149 ? 2.401 -8.369 -2.992 1.00 91.81 149 PHE A C 1
ATOM 1084 O O . PHE A 1 149 ? 1.581 -8.734 -2.153 1.00 91.81 149 PHE A O 1
ATOM 1091 N N . ILE A 1 150 ? 3.688 -8.723 -2.929 1.00 91.75 150 ILE A N 1
ATOM 1092 C CA . ILE A 1 150 ? 4.212 -9.663 -1.930 1.00 91.75 150 ILE A CA 1
ATOM 1093 C C . ILE A 1 150 ? 4.063 -9.086 -0.522 1.00 91.75 150 ILE A C 1
ATOM 1095 O O . ILE A 1 150 ? 3.582 -9.783 0.370 1.00 91.75 150 ILE A O 1
ATOM 1099 N N . ILE A 1 151 ? 4.444 -7.823 -0.317 1.00 90.94 151 ILE A N 1
ATOM 1100 C CA . ILE A 1 151 ? 4.367 -7.202 1.008 1.00 90.94 151 ILE A CA 1
ATOM 1101 C C . ILE A 1 151 ? 2.909 -7.041 1.440 1.00 90.94 151 ILE A C 1
ATOM 1103 O O . ILE A 1 151 ? 2.588 -7.415 2.561 1.00 90.94 151 ILE A O 1
ATOM 1107 N N . ALA A 1 152 ? 2.006 -6.596 0.562 1.00 90.44 152 ALA A N 1
ATOM 1108 C CA . ALA A 1 152 ? 0.582 -6.495 0.888 1.00 90.44 152 ALA A CA 1
ATOM 1109 C C . ALA A 1 152 ? -0.038 -7.850 1.236 1.00 90.44 152 ALA A C 1
ATOM 1111 O O . ALA A 1 152 ? -0.767 -7.957 2.222 1.00 90.44 152 ALA A O 1
ATOM 1112 N N . PHE A 1 153 ? 0.296 -8.893 0.472 1.00 90.31 153 PHE A N 1
ATOM 1113 C CA . PHE A 1 153 ? -0.153 -10.249 0.758 1.00 90.31 153 PHE A CA 1
ATOM 1114 C C . PHE A 1 153 ? 0.303 -10.705 2.147 1.00 90.31 153 PHE A C 1
ATOM 1116 O O . PHE A 1 153 ? -0.510 -11.169 2.941 1.00 90.31 153 PHE A O 1
ATOM 1123 N N . VAL A 1 154 ? 1.592 -10.538 2.459 1.00 89.62 154 VAL A N 1
ATOM 1124 C CA . VAL A 1 154 ? 2.167 -10.903 3.761 1.00 89.62 154 VAL A CA 1
ATOM 1125 C C . VAL A 1 154 ? 1.515 -10.093 4.881 1.00 89.62 154 VAL A C 1
ATOM 1127 O O . VAL A 1 154 ? 1.110 -10.668 5.887 1.00 89.62 154 VAL A O 1
ATOM 1130 N N . THR A 1 155 ? 1.353 -8.784 4.700 1.00 87.19 155 THR A N 1
ATOM 1131 C CA . THR A 1 155 ? 0.740 -7.901 5.694 1.00 87.19 155 THR A CA 1
ATOM 1132 C C . THR A 1 155 ? -0.689 -8.305 6.027 1.00 87.19 155 THR A C 1
ATOM 1134 O O . THR A 1 155 ? -1.020 -8.353 7.203 1.00 87.19 155 THR A O 1
ATOM 1137 N N . VAL A 1 156 ? -1.533 -8.626 5.044 1.00 87.25 156 VAL A N 1
ATOM 1138 C CA . VAL A 1 156 ? -2.931 -9.011 5.313 1.00 87.25 156 VAL A CA 1
ATOM 1139 C C . VAL A 1 156 ? -3.026 -10.449 5.819 1.00 87.25 156 VAL A C 1
ATOM 1141 O O . VAL A 1 156 ? -3.762 -10.724 6.761 1.00 87.25 156 VAL A O 1
ATOM 1144 N N . TYR A 1 157 ? -2.251 -11.370 5.240 1.00 87.00 157 TYR A N 1
ATOM 1145 C CA . TYR A 1 157 ? -2.296 -12.785 5.609 1.00 87.00 157 TYR A CA 1
ATOM 1146 C C . TYR A 1 157 ? -1.784 -13.040 7.033 1.00 87.00 157 TYR A C 1
ATOM 1148 O O . TYR A 1 157 ? -2.423 -13.751 7.801 1.00 87.00 157 TYR A O 1
ATOM 1156 N N . PHE A 1 158 ? -0.647 -12.444 7.407 1.00 82.81 158 PHE A N 1
ATOM 1157 C CA . PHE A 1 158 ? -0.132 -12.519 8.779 1.00 82.81 158 PHE A CA 1
ATOM 1158 C C . PHE A 1 158 ? -0.762 -11.471 9.700 1.00 82.81 158 PHE A C 1
ATOM 1160 O O . PHE A 1 158 ? -0.691 -11.613 10.922 1.00 82.81 158 PHE A O 1
ATOM 1167 N N . GLY A 1 159 ? -1.400 -10.451 9.121 1.00 78.06 159 GLY A N 1
ATOM 1168 C CA . GLY A 1 159 ? -2.114 -9.399 9.831 1.00 78.06 159 GLY A CA 1
ATOM 1169 C C . GLY A 1 159 ? -3.220 -9.939 10.720 1.00 78.06 159 GLY A C 1
ATOM 1170 O O . GLY A 1 159 ? -3.362 -9.442 11.821 1.00 78.06 159 GLY A O 1
ATOM 1171 N N . GLU A 1 160 ? -3.918 -11.008 10.325 1.00 72.81 160 GLU A N 1
ATOM 1172 C CA . GLU A 1 160 ? -4.925 -11.658 11.181 1.00 72.81 160 GLU A CA 1
ATOM 1173 C C . GLU A 1 160 ? -4.349 -12.118 12.515 1.00 72.81 160 GLU A C 1
ATOM 1175 O O . GLU A 1 160 ? -4.861 -11.795 13.586 1.00 72.81 160 GLU A O 1
ATOM 1180 N N . HIS A 1 161 ? -3.250 -12.862 12.439 1.00 73.19 161 HIS A N 1
ATOM 1181 C CA . HIS A 1 161 ? -2.635 -13.473 13.604 1.00 73.19 161 HIS A CA 1
ATOM 1182 C C . HIS A 1 161 ? -1.939 -12.425 14.474 1.00 73.19 161 HIS A C 1
ATOM 1184 O O . HIS A 1 161 ? -1.996 -12.487 15.700 1.00 73.19 161 HIS A O 1
ATOM 1190 N N . ALA A 1 162 ? -1.306 -11.439 13.832 1.00 70.00 162 ALA A N 1
ATOM 1191 C CA . ALA A 1 162 ? -0.699 -10.310 14.518 1.00 70.00 162 ALA A CA 1
ATOM 1192 C C . ALA A 1 162 ? -1.756 -9.415 15.182 1.00 70.00 162 ALA A C 1
ATOM 1194 O O . ALA A 1 162 ? -1.558 -9.000 16.317 1.00 70.00 162 ALA A O 1
ATOM 1195 N N . ALA A 1 163 ? -2.882 -9.150 14.517 1.00 68.12 163 ALA A N 1
ATOM 1196 C CA . ALA A 1 163 ? -3.941 -8.288 15.027 1.00 68.12 163 ALA A CA 1
ATOM 1197 C C . ALA A 1 163 ? -4.636 -8.899 16.244 1.00 68.12 163 ALA A C 1
ATOM 1199 O O . ALA A 1 163 ? -4.782 -8.215 17.252 1.00 68.12 163 ALA A O 1
ATOM 1200 N N . ALA A 1 164 ? -4.975 -10.190 16.187 1.00 68.62 164 ALA A N 1
ATOM 1201 C CA . ALA A 1 164 ? -5.550 -10.906 17.324 1.00 68.62 164 ALA A CA 1
ATOM 1202 C C . ALA A 1 164 ? -4.593 -10.929 18.528 1.00 68.62 164 ALA A C 1
ATOM 1204 O O . ALA A 1 164 ? -4.997 -10.664 19.656 1.00 68.62 164 ALA A O 1
ATOM 1205 N N . TRP A 1 165 ? -3.298 -11.169 18.289 1.00 71.44 165 TRP A N 1
ATOM 1206 C CA . TRP A 1 165 ? -2.298 -11.151 19.357 1.00 71.44 165 TRP A CA 1
ATOM 1207 C C . TRP A 1 165 ? -2.117 -9.757 19.975 1.00 71.44 165 TRP A C 1
ATOM 1209 O O . TRP A 1 165 ? -1.963 -9.644 21.193 1.00 71.44 165 TRP A O 1
ATOM 1219 N N . ILE A 1 166 ? -2.137 -8.704 19.150 1.00 69.00 166 ILE A N 1
ATOM 1220 C CA . ILE A 1 166 ? -2.031 -7.311 19.599 1.00 69.00 166 ILE A CA 1
ATOM 1221 C C . ILE A 1 166 ? -3.254 -6.931 20.435 1.00 69.00 166 ILE A C 1
ATOM 1223 O O . ILE A 1 166 ? -3.072 -6.364 21.508 1.00 69.00 166 ILE A O 1
ATOM 1227 N N . ASP A 1 167 ? -4.466 -7.262 19.996 1.00 67.75 167 ASP A N 1
ATOM 1228 C CA . ASP A 1 167 ? -5.698 -6.926 20.719 1.00 67.75 167 ASP A CA 1
ATOM 1229 C C . ASP A 1 167 ? -5.779 -7.640 22.082 1.00 67.75 167 ASP A C 1
ATOM 1231 O O . ASP A 1 167 ? -6.092 -7.021 23.096 1.00 67.75 167 ASP A O 1
ATOM 1235 N N . GLU A 1 168 ? -5.385 -8.917 22.152 1.00 71.06 168 GLU A N 1
ATOM 1236 C CA . GLU A 1 168 ? -5.447 -9.704 23.393 1.00 71.06 168 GLU A CA 1
ATOM 1237 C C . GLU A 1 168 ? -4.377 -9.332 24.435 1.00 71.06 168 GLU A C 1
ATOM 1239 O O . GLU A 1 168 ? -4.611 -9.464 25.638 1.00 71.06 168 GLU A O 1
ATOM 1244 N N . ASN A 1 169 ? -3.187 -8.901 24.001 1.00 67.94 169 ASN A N 1
ATOM 1245 C CA . ASN A 1 169 ? -2.036 -8.702 24.893 1.00 67.94 169 ASN A CA 1
ATOM 1246 C C . ASN A 1 169 ? -1.692 -7.230 25.151 1.00 67.94 169 ASN A C 1
ATOM 1248 O O . ASN A 1 169 ? -0.852 -6.943 26.011 1.00 67.94 169 ASN A O 1
ATOM 1252 N N . THR A 1 170 ? -2.309 -6.290 24.432 1.00 67.00 170 THR A N 1
ATOM 1253 C CA . THR A 1 170 ? -1.985 -4.866 24.564 1.00 67.00 170 THR A CA 1
ATOM 1254 C C . THR A 1 170 ? -2.978 -4.169 25.496 1.00 67.00 170 THR A C 1
ATOM 1256 O O . THR A 1 170 ? -4.179 -4.187 25.236 1.00 67.00 170 THR A O 1
ATOM 1259 N N . PRO A 1 171 ? -2.522 -3.506 26.578 1.00 65.81 171 PRO A N 1
ATOM 1260 C CA . PRO A 1 171 ? -3.414 -2.706 27.407 1.00 65.81 171 PRO A CA 1
ATOM 1261 C C . PRO A 1 171 ? -4.002 -1.554 26.583 1.00 65.81 171 PRO A C 1
ATOM 1263 O O . PRO A 1 171 ? -3.275 -0.873 25.858 1.00 65.81 171 PRO A O 1
ATOM 1266 N N . THR A 1 172 ? -5.300 -1.294 26.744 1.00 62.78 172 THR A N 1
ATOM 1267 C CA . THR A 1 172 ? -6.049 -0.245 26.025 1.00 62.78 172 THR A CA 1
ATOM 1268 C C . THR A 1 172 ? -5.378 1.126 26.084 1.00 62.78 172 THR A C 1
ATOM 1270 O O . THR A 1 172 ? -5.380 1.840 25.092 1.00 62.78 172 THR A O 1
ATOM 1273 N N . VAL A 1 173 ? -4.689 1.450 27.182 1.00 64.75 173 VAL A N 1
ATOM 1274 C CA . VAL A 1 173 ? -3.902 2.690 27.341 1.00 64.75 173 VAL A CA 1
ATOM 1275 C C . VAL A 1 173 ? -2.787 2.838 26.293 1.00 64.75 173 VAL A C 1
ATOM 1277 O O . VAL A 1 173 ? -2.467 3.953 25.892 1.00 64.75 173 VAL A O 1
ATOM 1280 N N . LEU A 1 174 ? -2.175 1.740 25.836 1.00 63.09 174 LEU A N 1
ATOM 1281 C CA . LEU A 1 174 ? -1.120 1.780 24.818 1.00 63.09 174 LEU A CA 1
ATOM 1282 C C . LEU A 1 174 ? -1.705 1.943 23.408 1.00 63.09 174 LEU A C 1
ATOM 1284 O O . LEU A 1 174 ? -1.124 2.651 22.593 1.00 63.09 174 LEU A O 1
ATOM 1288 N N . LEU A 1 175 ? -2.856 1.318 23.139 1.00 63.53 175 LEU A N 1
ATOM 1289 C CA . LEU A 1 175 ? -3.589 1.470 21.877 1.00 63.53 175 LEU A CA 1
ATOM 1290 C C . LEU A 1 175 ? -4.167 2.883 21.750 1.00 63.53 175 LEU A C 1
ATOM 1292 O O . LEU A 1 175 ? -3.958 3.534 20.730 1.00 63.53 175 LEU A O 1
ATOM 1296 N N . GLU A 1 176 ? -4.783 3.400 22.816 1.00 60.69 176 GLU A N 1
ATOM 1297 C CA . GLU A 1 176 ? -5.209 4.799 22.919 1.00 60.69 176 GLU A CA 1
ATOM 1298 C C . GLU A 1 176 ? -4.012 5.748 22.807 1.00 60.69 176 GLU A C 1
ATOM 1300 O O . GLU A 1 176 ? -4.090 6.739 22.094 1.00 60.69 176 GLU A O 1
ATOM 1305 N N . GLY A 1 177 ? -2.872 5.431 23.429 1.00 56.28 177 GLY A N 1
ATOM 1306 C CA . GLY A 1 177 ? -1.639 6.210 23.292 1.00 56.28 177 GLY A CA 1
ATOM 1307 C C . GLY A 1 177 ? -1.080 6.235 21.864 1.00 56.28 177 GLY A C 1
ATOM 1308 O O . GLY A 1 177 ? -0.570 7.266 21.433 1.00 56.28 177 GLY A O 1
ATOM 1309 N N . LEU A 1 178 ? -1.206 5.138 21.109 1.00 58.59 178 LEU A N 1
ATOM 1310 C CA . LEU A 1 178 ? -0.881 5.086 19.678 1.00 58.59 178 LEU A CA 1
ATOM 1311 C C . LEU A 1 178 ? -1.867 5.923 18.853 1.00 58.59 178 LEU A C 1
ATOM 1313 O O . LEU A 1 178 ? -1.445 6.633 17.941 1.00 58.59 178 LEU A O 1
ATOM 1317 N N . GLY A 1 179 ? -3.152 5.878 19.215 1.00 53.44 179 GLY A N 1
ATOM 1318 C CA . GLY A 1 179 ? -4.200 6.719 18.642 1.00 53.44 179 GLY A CA 1
ATOM 1319 C C . GLY A 1 179 ? -3.937 8.207 18.866 1.00 53.44 179 GLY A C 1
ATOM 1320 O O . GLY A 1 179 ? -3.959 8.962 17.906 1.00 53.44 179 GLY A O 1
ATOM 1321 N N . ILE A 1 180 ? -3.564 8.611 20.086 1.00 52.34 180 ILE A N 1
ATOM 1322 C CA . ILE A 1 180 ? -3.189 9.989 20.471 1.00 52.34 180 ILE A CA 1
ATOM 1323 C C . ILE A 1 180 ? -1.801 10.387 19.920 1.00 52.34 180 ILE A C 1
ATOM 1325 O O . ILE A 1 180 ? -1.470 11.562 19.806 1.00 52.34 180 ILE A O 1
ATOM 1329 N N . GLY A 1 181 ? -0.945 9.422 19.579 1.00 47.78 181 GLY A N 1
ATOM 1330 C CA . GLY A 1 181 ? 0.319 9.674 18.884 1.00 47.78 181 GLY A CA 1
ATOM 1331 C C . GLY A 1 181 ? 0.129 9.937 17.387 1.00 47.78 181 GLY A C 1
ATOM 1332 O O . GLY A 1 181 ? 0.872 10.724 16.805 1.00 47.78 181 GLY A O 1
ATOM 1333 N N . GLY A 1 182 ? -0.863 9.290 16.765 1.00 45.09 182 GLY A N 1
ATOM 1334 C CA . GLY A 1 182 ? -1.292 9.564 15.389 1.00 45.09 182 GLY A CA 1
ATOM 1335 C C . GLY A 1 182 ? -2.200 10.792 15.287 1.00 45.09 182 GLY A C 1
ATOM 1336 O O . GLY A 1 182 ? -2.113 11.563 14.335 1.00 45.09 182 GLY A O 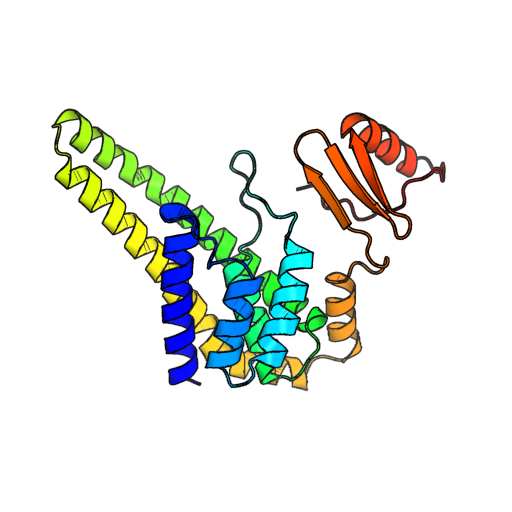1
ATOM 1337 N N . GLU A 1 183 ? -3.030 11.003 16.302 1.00 44.47 183 GLU A N 1
ATOM 1338 C CA . GLU A 1 183 ? -3.802 12.207 16.558 1.00 44.47 183 GLU A CA 1
ATOM 1339 C C . GLU A 1 183 ? -3.000 13.082 17.520 1.00 44.47 183 GLU A C 1
ATOM 1341 O O . GLU A 1 183 ? -3.361 13.184 18.689 1.00 44.47 183 GLU A O 1
ATOM 1346 N N . ASP A 1 184 ? -1.887 13.661 17.039 1.00 43.16 184 ASP A N 1
ATOM 1347 C CA . ASP A 1 184 ? -1.051 14.614 17.785 1.00 43.16 184 ASP A CA 1
ATOM 1348 C C . ASP A 1 184 ? -1.979 15.439 18.689 1.00 43.16 184 ASP A C 1
ATOM 1350 O O . ASP A 1 184 ? -2.851 16.139 18.165 1.00 43.16 184 ASP A O 1
ATOM 1354 N N . GLY A 1 185 ? -1.889 15.227 20.016 1.00 38.88 185 GLY A N 1
ATOM 1355 C CA . GLY A 1 185 ? -2.883 15.537 21.067 1.00 38.88 185 GLY A CA 1
ATOM 1356 C C . GLY A 1 185 ? -3.171 17.026 21.280 1.00 38.88 185 GLY A C 1
ATOM 1357 O O . GLY A 1 185 ? -3.259 17.552 22.388 1.00 38.88 185 GLY A O 1
ATOM 1358 N N . THR A 1 186 ? -3.290 17.745 20.183 1.00 41.06 186 THR A N 1
ATOM 1359 C CA . THR A 1 186 ? -3.429 19.168 20.029 1.00 41.06 186 THR A CA 1
ATOM 1360 C C . THR A 1 186 ? -4.456 19.472 18.944 1.00 41.06 186 THR A C 1
ATOM 1362 O O . THR A 1 186 ? -4.285 20.447 18.239 1.00 41.06 186 THR A O 1
ATOM 1365 N N . GLY A 1 187 ? -5.566 18.734 18.864 1.00 38.81 187 GLY A N 1
ATOM 1366 C CA . GLY A 1 187 ? -6.805 19.175 18.212 1.00 38.81 187 GLY A CA 1
ATOM 1367 C C . GLY A 1 187 ? -6.615 19.867 16.860 1.00 38.81 187 GLY A C 1
ATOM 1368 O O . GLY A 1 187 ? -6.505 21.091 16.795 1.00 38.81 187 GLY A O 1
ATOM 1369 N N . ASN A 1 188 ? -6.651 19.103 15.770 1.00 43.41 188 ASN A N 1
ATOM 1370 C CA . ASN A 1 188 ? -6.689 19.650 14.408 1.00 43.41 188 ASN A CA 1
ATOM 1371 C C . ASN A 1 188 ? -5.489 20.554 14.038 1.00 43.41 188 ASN A C 1
ATOM 1373 O O . ASN A 1 188 ? -5.578 21.336 13.082 1.00 43.41 188 ASN A O 1
ATOM 1377 N N . ARG A 1 189 ? -4.385 20.473 14.799 1.00 46.31 189 ARG A N 1
ATOM 1378 C CA . ARG A 1 189 ? -3.154 21.213 14.536 1.00 46.31 189 ARG A CA 1
ATOM 1379 C C . ARG A 1 189 ? -2.179 20.364 13.751 1.00 46.31 189 ARG A C 1
ATOM 1381 O O . ARG A 1 189 ? -1.490 19.522 14.300 1.00 46.31 189 ARG A O 1
ATOM 1388 N N . PHE A 1 190 ? -2.135 20.629 12.454 1.00 49.06 190 PHE A N 1
ATOM 1389 C CA . PHE A 1 190 ? -1.153 20.052 11.556 1.00 49.06 190 PHE A CA 1
ATOM 1390 C C . PHE A 1 190 ? -0.176 21.143 11.136 1.00 49.06 190 PHE A C 1
ATOM 1392 O O . PHE A 1 190 ? -0.597 22.206 10.670 1.00 49.06 190 PHE A O 1
ATOM 1399 N N . CYS A 1 191 ? 1.113 20.865 11.307 1.00 44.41 191 CYS A N 1
ATOM 1400 C CA . CYS A 1 191 ? 2.199 21.662 10.759 1.00 44.41 191 CYS A CA 1
ATOM 1401 C C . CYS A 1 191 ? 2.847 20.867 9.628 1.00 44.41 191 CYS A C 1
ATOM 1403 O O . CYS A 1 191 ? 3.417 19.808 9.875 1.00 44.41 191 CYS A O 1
ATOM 1405 N N . TYR A 1 192 ? 2.790 21.384 8.403 1.00 52.88 192 TYR A N 1
ATOM 1406 C CA . TYR A 1 192 ? 3.539 20.825 7.278 1.00 52.88 192 TYR A CA 1
ATOM 1407 C C . TYR A 1 192 ? 4.454 21.886 6.680 1.00 52.88 192 TYR A C 1
ATOM 1409 O O . TYR A 1 192 ? 4.081 23.057 6.572 1.00 52.88 192 TYR A O 1
ATOM 1417 N N . VAL A 1 193 ? 5.657 21.471 6.293 1.00 47.44 193 VAL A N 1
ATOM 1418 C CA . VAL A 1 193 ? 6.629 22.331 5.618 1.00 47.44 193 VAL A CA 1
ATOM 1419 C C . VAL A 1 193 ? 6.518 22.086 4.117 1.00 47.44 193 VAL A C 1
ATOM 1421 O O . VAL A 1 193 ? 6.822 21.001 3.630 1.00 47.44 193 VAL A O 1
ATOM 1424 N N . VAL A 1 194 ? 6.067 23.098 3.383 1.00 48.88 194 VAL A N 1
ATOM 1425 C CA . VAL A 1 194 ? 6.044 23.129 1.919 1.00 48.88 194 VAL A CA 1
ATOM 1426 C C . VAL A 1 194 ? 7.125 24.108 1.475 1.00 48.88 194 VAL A C 1
ATOM 1428 O O . VAL A 1 194 ? 6.916 25.317 1.519 1.00 48.88 194 VAL A O 1
ATOM 1431 N N . GLU A 1 195 ? 8.289 23.582 1.088 1.00 53.00 195 GLU A N 1
ATOM 1432 C CA . GLU A 1 195 ? 9.461 24.349 0.624 1.00 53.00 195 GLU A CA 1
ATOM 1433 C C . GLU A 1 195 ? 9.926 25.438 1.620 1.00 53.00 195 GLU A C 1
ATOM 1435 O O . GLU A 1 195 ? 10.651 25.135 2.576 1.00 53.00 195 GLU A O 1
ATOM 1440 N N . ASP A 1 196 ? 9.505 26.688 1.405 1.00 45.38 196 ASP A N 1
ATOM 1441 C CA . ASP A 1 196 ? 9.824 27.861 2.231 1.00 45.38 196 ASP A CA 1
ATOM 1442 C C . ASP A 1 196 ? 8.680 28.269 3.168 1.00 45.38 196 ASP A C 1
ATOM 1444 O O . ASP A 1 196 ? 8.812 29.229 3.927 1.00 45.38 196 ASP A O 1
ATOM 1448 N N . HIS A 1 197 ? 7.562 27.542 3.152 1.00 45.84 197 HIS A N 1
ATOM 1449 C CA . HIS A 1 197 ? 6.379 27.832 3.947 1.00 45.84 197 HIS A CA 1
ATOM 1450 C C . HIS A 1 197 ? 6.089 26.739 4.975 1.00 45.84 197 HIS A C 1
ATOM 1452 O O . HIS A 1 197 ? 5.890 25.575 4.646 1.00 45.84 197 HIS A O 1
ATOM 1458 N N . VAL A 1 198 ? 5.984 27.136 6.238 1.00 52.81 198 VAL A N 1
ATOM 1459 C CA . VAL A 1 198 ? 5.369 26.342 7.300 1.00 52.81 198 VAL A CA 1
ATOM 1460 C C . VAL A 1 198 ? 3.881 26.669 7.306 1.00 52.81 198 VAL A C 1
ATOM 1462 O O . VAL A 1 198 ? 3.482 27.802 7.592 1.00 52.81 198 VAL A O 1
ATOM 1465 N N . VAL A 1 199 ? 3.056 25.685 6.966 1.00 51.06 199 VAL A N 1
ATOM 1466 C CA . VAL A 1 199 ? 1.599 25.782 7.040 1.00 51.06 199 VAL A CA 1
ATOM 1467 C C . VAL A 1 199 ? 1.164 25.169 8.362 1.00 51.06 199 VAL A C 1
ATOM 1469 O O . VAL A 1 199 ? 1.213 23.955 8.533 1.00 51.06 199 VAL A O 1
ATOM 1472 N N . GLU A 1 200 ? 0.760 26.021 9.299 1.00 51.03 200 GLU A N 1
ATOM 1473 C CA . GLU A 1 200 ? 0.253 25.652 10.620 1.00 51.03 200 GLU A CA 1
ATOM 1474 C C . GLU A 1 200 ? -1.266 25.826 10.608 1.00 51.03 200 GLU A C 1
ATOM 1476 O O . GLU A 1 200 ? -1.785 26.943 10.516 1.00 51.03 200 GLU A O 1
ATOM 1481 N N . ARG A 1 201 ? -2.024 24.736 10.706 1.00 43.94 201 ARG A N 1
ATOM 1482 C CA . ARG A 1 201 ? -3.454 24.848 10.994 1.00 43.94 201 ARG A CA 1
ATOM 1483 C C . ARG A 1 201 ? -3.601 24.997 12.498 1.00 43.94 201 ARG A C 1
ATOM 1485 O O . ARG A 1 201 ? -3.166 24.129 13.224 1.00 43.94 201 ARG A O 1
ATOM 1492 N N . SER A 1 202 ? -4.202 26.077 12.978 1.00 42.88 202 SER A N 1
ATOM 1493 C CA . SER A 1 202 ? -4.637 26.220 14.373 1.00 42.88 202 SER A CA 1
ATOM 1494 C C . SER A 1 202 ? -6.159 26.209 14.383 1.00 42.88 202 SER A C 1
ATOM 1496 O O . SER A 1 202 ? -6.767 26.589 13.386 1.00 42.88 202 SER A O 1
ATOM 1498 N N . GLY A 1 203 ? -6.822 25.829 15.478 1.00 43.31 203 GLY A N 1
ATOM 1499 C CA . GLY A 1 203 ? -8.296 25.780 15.565 1.00 43.31 203 GLY A CA 1
ATOM 1500 C C . GLY A 1 203 ? -9.045 27.088 15.213 1.00 43.31 203 GLY A C 1
ATOM 1501 O O . GLY A 1 203 ? -10.267 27.127 15.283 1.00 43.31 203 GLY A O 1
ATOM 1502 N N . ARG A 1 204 ? -8.334 28.163 14.838 1.00 39.91 204 ARG A N 1
ATOM 1503 C CA . ARG A 1 204 ? -8.841 29.462 14.367 1.00 39.91 204 ARG A CA 1
ATOM 1504 C C . ARG A 1 204 ? -8.545 29.782 12.888 1.00 39.91 204 ARG A C 1
ATOM 1506 O O . ARG A 1 204 ? -8.932 30.856 12.441 1.00 39.91 204 ARG A O 1
ATOM 1513 N N . GLY A 1 205 ? -7.877 28.908 12.130 1.00 43.03 205 GLY A N 1
ATOM 1514 C CA . GLY A 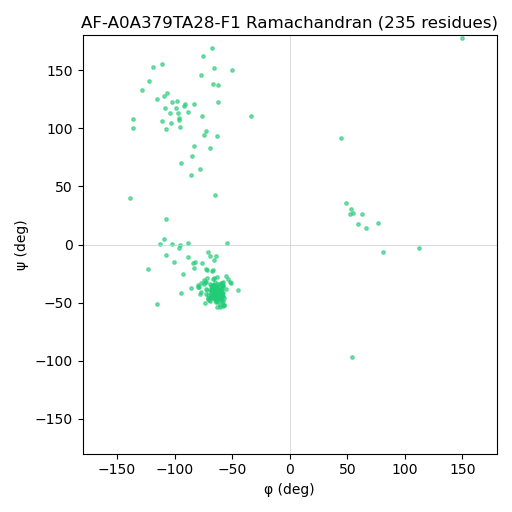1 205 ? -7.561 29.130 10.711 1.00 43.03 205 GLY A CA 1
ATOM 1515 C C . GLY A 1 205 ? -6.265 28.462 10.239 1.00 43.03 205 GLY A C 1
ATOM 1516 O O . GLY A 1 205 ? -5.553 27.830 11.017 1.00 43.03 205 GLY A O 1
ATOM 1517 N N . VAL A 1 206 ? -5.964 28.608 8.947 1.00 51.91 206 VAL A N 1
ATOM 1518 C CA . VAL A 1 206 ? -4.693 28.180 8.339 1.00 51.91 206 VAL A CA 1
ATOM 1519 C C . VAL A 1 206 ? -3.722 29.361 8.380 1.00 51.91 206 VAL A C 1
ATOM 1521 O O . VAL A 1 206 ? -4.015 30.420 7.825 1.00 51.91 206 VAL A O 1
ATOM 1524 N N . LEU A 1 207 ? -2.594 29.197 9.065 1.00 53.59 207 LEU A N 1
ATOM 1525 C CA . LEU A 1 207 ? -1.509 30.169 9.156 1.00 53.59 207 LEU A CA 1
ATOM 1526 C C . LEU A 1 207 ? -0.379 29.737 8.224 1.00 53.59 207 LEU A C 1
ATOM 1528 O O . LEU A 1 207 ? 0.168 28.649 8.362 1.00 53.59 207 LEU A O 1
ATOM 1532 N N . TYR A 1 208 ? -0.017 30.615 7.294 1.00 51.22 208 TYR A N 1
ATOM 1533 C CA . TYR A 1 208 ? 1.157 30.454 6.443 1.00 51.22 208 TYR A CA 1
ATOM 1534 C C . TYR A 1 208 ? 2.288 31.291 7.045 1.00 51.22 208 TYR A C 1
ATOM 1536 O O . TYR A 1 208 ? 2.155 32.511 7.148 1.00 51.22 208 TYR A O 1
ATOM 1544 N N . ARG A 1 209 ? 3.388 30.662 7.463 1.00 58.84 209 ARG A N 1
ATOM 1545 C CA . ARG A 1 209 ? 4.622 31.354 7.874 1.00 58.84 209 ARG A CA 1
ATOM 1546 C C . ARG A 1 209 ? 5.774 30.954 6.974 1.00 58.84 209 ARG A C 1
ATOM 1548 O O . ARG A 1 209 ? 5.769 29.863 6.423 1.00 58.84 209 ARG A O 1
ATOM 1555 N N . PHE A 1 210 ? 6.759 31.828 6.823 1.00 53.00 210 PHE A N 1
ATOM 1556 C CA . PHE A 1 210 ? 8.006 31.468 6.158 1.00 53.00 210 PHE A CA 1
ATOM 1557 C C . PHE A 1 210 ? 8.903 30.643 7.097 1.00 53.00 210 PHE A C 1
ATOM 1559 O O . PHE A 1 210 ? 8.895 30.842 8.316 1.00 53.00 210 PHE A O 1
ATOM 1566 N N . ARG A 1 211 ? 9.659 29.697 6.534 1.00 54.69 211 ARG A N 1
ATOM 1567 C CA . ARG A 1 211 ? 10.492 28.723 7.257 1.00 54.69 211 ARG A CA 1
ATOM 1568 C C . ARG A 1 211 ? 11.551 29.388 8.134 1.00 54.69 211 ARG A C 1
ATOM 1570 O O . ARG A 1 211 ? 11.727 28.978 9.279 1.00 54.69 211 ARG A O 1
ATOM 1577 N N . ASP A 1 212 ? 12.209 30.427 7.627 1.00 56.75 212 ASP A N 1
ATOM 1578 C CA . ASP A 1 212 ? 13.284 31.121 8.349 1.00 56.75 212 ASP A CA 1
ATOM 1579 C C . ASP A 1 212 ? 12.766 31.869 9.586 1.00 56.75 212 ASP A C 1
ATOM 1581 O O . ASP A 1 212 ? 13.382 31.807 10.654 1.00 56.75 212 ASP A O 1
ATOM 1585 N N . ASP A 1 213 ? 11.581 32.481 9.484 1.00 58.62 213 ASP A N 1
ATOM 1586 C CA . ASP A 1 213 ? 10.914 33.119 10.622 1.00 58.62 213 ASP A CA 1
ATOM 1587 C C . ASP A 1 213 ? 10.553 32.080 11.695 1.00 58.62 213 ASP A C 1
ATOM 1589 O O . ASP A 1 213 ? 10.823 32.294 12.878 1.00 58.62 213 ASP A O 1
ATOM 1593 N N . TYR A 1 214 ? 10.036 30.911 11.294 1.00 57.09 214 TYR A N 1
ATOM 1594 C CA . TYR A 1 214 ? 9.660 29.837 12.224 1.00 57.09 214 TYR A CA 1
ATOM 1595 C C . TYR A 1 214 ? 10.872 29.220 12.941 1.00 57.09 214 TYR A C 1
ATOM 1597 O O . TYR A 1 214 ? 10.831 28.993 14.151 1.00 57.09 214 TYR A O 1
ATOM 1605 N N . LEU A 1 215 ? 11.975 28.978 12.224 1.00 55.38 215 LEU A N 1
ATOM 1606 C CA . LEU A 1 215 ? 13.209 28.425 12.795 1.00 55.38 215 LEU A CA 1
ATOM 1607 C C . LEU A 1 215 ? 13.876 29.398 13.777 1.00 55.38 215 LEU A C 1
ATOM 1609 O O . LEU A 1 215 ? 14.395 28.971 14.811 1.00 55.38 215 LEU A O 1
ATOM 1613 N N . SER A 1 216 ? 13.823 30.703 13.498 1.00 55.59 216 SER A N 1
ATOM 1614 C CA . SER A 1 216 ? 14.339 31.733 14.406 1.00 55.59 216 SER A CA 1
ATOM 1615 C C . SER A 1 216 ? 13.537 31.821 15.714 1.00 55.59 216 SER A C 1
ATOM 1617 O O . SER A 1 216 ? 14.104 32.038 16.789 1.00 55.59 216 SER A O 1
ATOM 1619 N N . GLU A 1 217 ? 12.225 31.590 15.653 1.00 56.22 217 GLU A N 1
ATOM 1620 C CA . GLU A 1 217 ? 11.327 31.613 16.809 1.00 56.22 217 GLU A CA 1
ATOM 1621 C C . GLU A 1 217 ? 11.467 30.313 17.628 1.00 56.22 217 GLU A C 1
ATOM 1623 O O . GLU A 1 217 ? 11.636 30.368 18.849 1.00 56.22 217 GLU A O 1
ATOM 1628 N N . ALA A 1 218 ? 11.555 29.151 16.966 1.00 53.56 218 ALA A N 1
ATOM 1629 C CA . ALA A 1 218 ? 11.828 27.848 17.589 1.00 53.56 218 ALA A CA 1
ATOM 1630 C C . ALA A 1 218 ? 13.179 27.801 18.321 1.00 53.56 218 ALA A C 1
ATOM 1632 O O . ALA A 1 218 ? 13.260 27.296 19.443 1.00 53.56 218 ALA A O 1
ATOM 1633 N N . ALA A 1 219 ? 14.227 28.403 17.750 1.00 53.94 219 ALA A N 1
ATOM 1634 C CA . ALA A 1 219 ? 15.529 28.531 18.407 1.00 53.94 219 ALA A CA 1
ATOM 1635 C C . ALA A 1 219 ? 15.474 29.387 19.691 1.00 53.94 219 ALA A C 1
ATOM 1637 O O . ALA A 1 219 ? 16.257 29.171 20.620 1.00 53.94 219 ALA A O 1
ATOM 1638 N N . ASN A 1 220 ? 14.533 30.335 19.777 1.00 46.69 220 ASN A N 1
ATOM 1639 C CA . ASN A 1 220 ? 14.310 31.164 20.963 1.00 46.69 220 ASN A CA 1
ATOM 1640 C C . ASN A 1 220 ? 13.428 30.484 22.028 1.00 46.69 220 ASN A C 1
ATOM 1642 O O . ASN A 1 220 ? 13.520 30.838 23.206 1.00 46.69 220 ASN A O 1
ATOM 1646 N N . TYR A 1 221 ? 12.645 29.464 21.663 1.00 49.81 221 TYR A N 1
ATOM 1647 C CA . TYR A 1 221 ? 11.821 28.686 22.598 1.00 49.81 221 TYR A CA 1
ATOM 1648 C C . TYR A 1 221 ? 12.664 27.925 23.632 1.00 49.81 221 TYR A C 1
ATOM 1650 O O . TYR A 1 221 ? 12.341 27.908 24.820 1.00 49.81 221 TYR A O 1
ATOM 1658 N N . GLY A 1 222 ? 13.825 27.403 23.217 1.00 46.50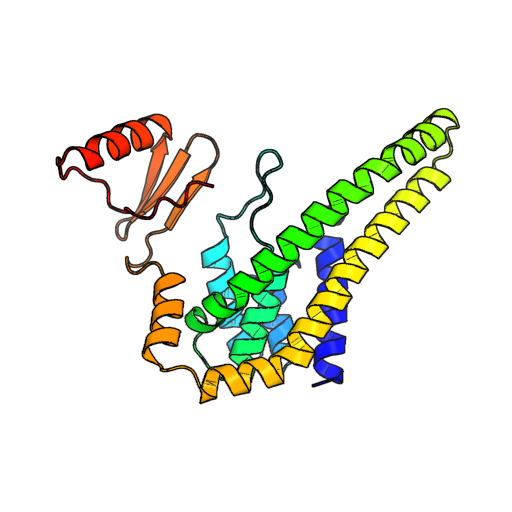 222 GLY A N 1
ATOM 1659 C CA . GLY A 1 222 ? 14.801 26.767 24.111 1.00 46.50 222 GLY A CA 1
ATOM 1660 C 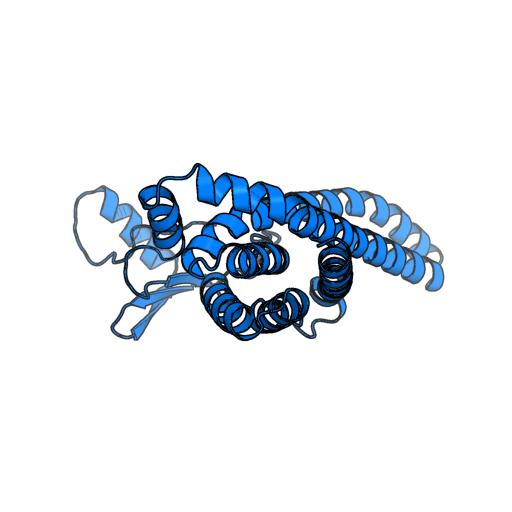C . GLY A 1 222 ? 15.422 27.707 25.160 1.00 46.50 222 GLY A C 1
ATOM 1661 O O . GLY A 1 222 ? 16.097 27.236 26.072 1.00 46.50 222 GLY A O 1
ATOM 1662 N N . ARG A 1 223 ? 15.193 29.028 25.065 1.00 41.81 223 ARG A N 1
ATOM 1663 C CA . ARG A 1 223 ? 15.674 30.052 26.014 1.00 41.81 223 ARG A CA 1
ATOM 1664 C C . ARG A 1 223 ? 14.575 30.638 26.911 1.00 41.81 223 ARG A C 1
ATOM 1666 O O . ARG A 1 223 ? 14.746 31.727 27.452 1.00 41.81 223 ARG A O 1
ATOM 1673 N N . GLY A 1 224 ? 13.460 29.929 27.100 1.00 43.16 224 GLY A N 1
ATOM 1674 C CA . GLY A 1 224 ? 12.492 30.231 28.163 1.00 43.16 224 GLY A CA 1
ATOM 1675 C C . GLY A 1 224 ? 11.572 31.432 27.916 1.00 43.16 224 GLY A C 1
ATOM 1676 O O . GLY A 1 224 ? 10.972 31.929 28.867 1.00 43.16 224 GLY A O 1
ATOM 1677 N N . ASN A 1 225 ? 11.422 31.893 26.669 1.00 39.06 225 ASN A N 1
ATOM 1678 C CA . ASN A 1 225 ? 10.471 32.951 26.329 1.00 39.06 225 ASN A CA 1
ATOM 1679 C C . ASN A 1 225 ? 9.227 32.348 25.650 1.00 39.06 225 ASN A C 1
ATOM 1681 O O . ASN A 1 225 ? 9.274 31.922 24.498 1.00 39.06 225 ASN A O 1
ATOM 1685 N N . SER A 1 226 ? 8.117 32.274 26.390 1.00 44.62 226 SER A N 1
ATOM 1686 C CA . SER A 1 226 ? 6.845 31.653 25.977 1.00 44.62 226 SER A CA 1
ATOM 1687 C C . SER A 1 226 ? 6.041 32.559 25.029 1.00 44.62 226 SER A C 1
ATOM 1689 O O . SER A 1 226 ? 4.972 33.073 25.364 1.00 44.62 226 SER A O 1
ATOM 1691 N N . GLY A 1 227 ? 6.582 32.809 23.838 1.00 38.66 227 GLY A N 1
ATOM 1692 C CA . GLY A 1 227 ? 5.920 33.555 22.770 1.00 38.66 227 GLY A CA 1
ATOM 1693 C C . GLY A 1 227 ? 5.552 32.655 21.591 1.00 38.66 227 GLY A C 1
ATOM 1694 O O . GLY A 1 227 ? 6.421 32.273 20.825 1.00 38.66 227 GLY A O 1
ATOM 1695 N N . ARG A 1 228 ? 4.255 32.345 21.441 1.00 46.12 228 ARG A N 1
ATOM 1696 C CA . ARG A 1 228 ? 3.557 31.953 20.188 1.00 46.12 228 ARG A CA 1
ATOM 1697 C C . ARG A 1 228 ? 4.103 30.793 19.330 1.00 46.12 228 ARG A C 1
ATOM 1699 O O . ARG A 1 228 ? 3.820 30.754 18.129 1.00 46.12 228 ARG A O 1
ATOM 1706 N N . ILE A 1 229 ? 4.754 29.795 19.916 1.00 44.75 229 ILE A N 1
ATOM 1707 C CA . ILE A 1 229 ? 4.903 28.490 19.247 1.00 44.75 229 ILE A CA 1
ATOM 1708 C C . ILE A 1 229 ? 3.802 27.572 19.764 1.00 44.75 229 ILE A C 1
ATOM 1710 O O . ILE A 1 229 ? 3.791 27.208 20.939 1.00 44.75 229 ILE A O 1
ATOM 1714 N N . HIS A 1 230 ? 2.821 27.276 18.909 1.00 46.78 230 HIS A N 1
ATOM 1715 C CA . HIS A 1 230 ? 1.626 26.512 19.277 1.00 46.78 230 HIS A CA 1
ATOM 1716 C C . HIS A 1 230 ? 1.712 25.009 18.958 1.00 46.78 230 HIS A C 1
ATOM 1718 O O . HIS A 1 230 ? 0.804 24.284 19.366 1.00 46.78 230 HIS A O 1
ATOM 1724 N N . CYS A 1 231 ? 2.809 24.550 18.344 1.00 41.12 231 CYS A N 1
ATOM 1725 C CA . CYS A 1 231 ? 3.126 23.142 18.090 1.00 41.12 231 CYS A CA 1
ATOM 1726 C C . CYS A 1 231 ? 4.605 22.863 18.424 1.00 41.12 231 CYS A C 1
ATOM 1728 O O . CYS A 1 231 ? 5.481 23.317 17.691 1.00 41.12 231 CYS A O 1
ATOM 1730 N N . PRO A 1 232 ? 4.918 22.142 19.518 1.00 36.84 232 PRO A N 1
ATOM 1731 C CA . PRO A 1 232 ? 6.285 21.701 19.810 1.00 36.84 232 PRO A CA 1
ATOM 1732 C C . PRO A 1 232 ? 6.713 20.502 18.941 1.00 36.84 232 PRO A C 1
ATOM 1734 O O . PRO A 1 232 ? 7.906 20.234 18.819 1.00 36.84 232 PRO A O 1
ATOM 1737 N N . SER A 1 233 ? 5.761 19.812 18.307 1.00 41.75 233 SER A N 1
ATOM 1738 C CA . SER A 1 233 ? 5.973 18.646 17.444 1.00 41.75 233 SER A CA 1
ATOM 1739 C C . SER A 1 233 ? 6.288 19.062 16.000 1.00 41.75 233 SER A C 1
ATOM 1741 O O . SER A 1 233 ? 5.561 18.735 15.065 1.00 41.75 233 SER A O 1
ATOM 1743 N N . VAL A 1 234 ? 7.362 19.824 15.783 1.00 40.72 234 VAL A N 1
ATOM 1744 C CA . VAL A 1 234 ? 7.908 19.970 14.425 1.00 40.72 234 VAL A CA 1
ATOM 1745 C C . VAL A 1 234 ? 8.595 18.649 14.086 1.00 40.72 234 VAL A C 1
ATOM 1747 O O . VAL A 1 234 ? 9.734 18.417 14.490 1.00 40.72 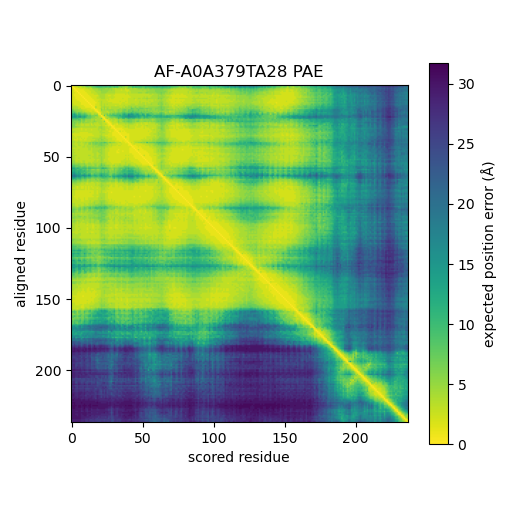234 VAL A O 1
ATOM 1750 N N . LEU A 1 235 ? 7.902 17.770 13.359 1.00 38.56 235 LEU A N 1
ATOM 1751 C CA . LEU A 1 235 ? 8.540 16.653 12.670 1.00 38.56 235 LEU A CA 1
ATOM 1752 C C . LEU A 1 235 ? 9.368 17.253 11.523 1.00 38.56 235 LEU A C 1
ATOM 1754 O O . LEU A 1 235 ? 8.896 17.403 10.400 1.00 38.56 235 LEU A O 1
ATOM 1758 N N . LEU A 1 236 ? 10.581 17.698 11.854 1.00 28.72 236 LEU A N 1
ATOM 1759 C CA . LEU A 1 236 ? 11.622 18.050 10.893 1.00 28.72 236 LEU A CA 1
ATOM 1760 C C . LEU A 1 236 ? 11.989 16.767 10.131 1.00 28.72 236 LEU A C 1
ATOM 1762 O O . LEU A 1 236 ? 12.794 15.970 10.611 1.00 28.72 236 LEU A O 1
ATOM 1766 N N . LEU A 1 237 ? 11.338 16.558 8.986 1.00 30.81 237 LEU A N 1
ATOM 1767 C CA . LEU A 1 237 ? 11.853 15.747 7.882 1.00 30.81 237 LEU A CA 1
ATOM 1768 C C . LEU A 1 237 ? 12.682 16.643 6.960 1.00 30.81 237 LEU A C 1
ATOM 1770 O O . LEU A 1 237 ? 12.221 17.774 6.679 1.00 30.81 237 LEU A O 1
#

Foldseek 3Di:
DLQLLQQLLVVLLVLLLCVPPVVPCCLQLQNLQLVSCVSLPHNPLSNQLSVLLNLLCVQQDDDPNDHGFQSSQLSSLLSLLCNLQVDHSLLSSLRSRVLSNVLVVVVVVLVVVCVVCVVVLVVCVVVVPPVSNVVSVVVSSSVSSVSSSVSSSCSNVCVNVVSVVCVVPPDVVVSVVSSCVSVVVQPPWDWHDDPQWTFTQHPVGTDTDGPVVVVVVLVCVVVPDPPDPSDPPPPPD

Radius of gyration: 20.52 Å; Cα contacts (8 Å, |Δi|>4): 305; chains: 1; bounding box: 42×50×59 Å

Solvent-accessible surface area (backbone atoms only — not comparable to full-atom values): 12640 Å² total; per-residue (Å²): 100,72,66,42,16,50,53,47,8,54,50,34,24,54,27,46,46,23,69,78,72,69,68,78,59,56,33,37,22,59,54,39,11,27,54,48,12,49,62,73,72,40,41,65,61,6,38,54,28,10,46,54,50,30,66,75,44,72,72,66,64,72,52,98,86,50,72,52,62,30,56,46,57,14,30,55,47,12,30,52,45,20,70,73,69,69,49,57,52,42,37,17,44,41,67,6,45,64,52,6,42,52,49,31,54,53,52,52,51,49,53,61,57,48,58,68,50,46,72,54,45,53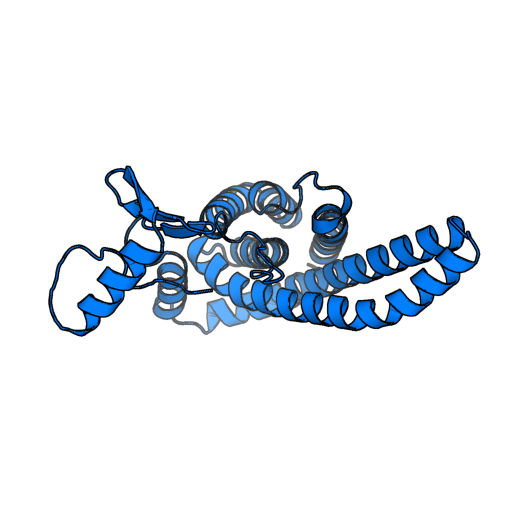,56,27,58,78,68,68,36,63,68,57,43,52,51,53,51,53,51,52,50,52,54,53,14,48,50,35,20,54,51,41,26,49,49,49,54,51,36,56,63,51,45,54,51,47,64,76,71,50,59,65,70,58,46,51,47,31,16,41,62,64,46,54,87,54,68,81,51,48,78,39,77,57,94,60,32,35,38,37,31,45,95,88,48,80,44,81,40,49,43,70,65,50,51,57,50,55,65,44,46,83,69,77,52,96,70,92,75,89,67,91,80,72,82,84,123

Organism: NCBI:txid59203

Nearest PDB structures (foldseek):
  7xno-assembly1_H  TM=8.679E-01  e=2.110E-08  Latilactobacillus sakei L45
  6k1h-assembly1_Y  TM=8.963E-01  e=1.845E-07  Escherichia coli K-12
  7dyr-assembly1_Y  TM=8.047E-01  e=2.956E-07  Escherichia coli K-12
  7vlx-assembly1_Y  TM=7.928E-01  e=2.956E-07  Listeria monocytogenes
  8hfs-assembly1_C  TM=7.836E-01  e=7.241E-07  Lactococcus lactis subsp. lactis KF147

Secondary structure (DSSP, 8-state):
-HHHHHHHHHHHHHHHHIIIII---TTSHHHHHHHHHHHHT-HHHHHHHHHHHHHHHTT---BTTBPPP-HHHHHHHHHHHHHHH---HHHHHHHHHHHHHHHHHHHHHHHHHHHHHHHHHHHHHHTT-HHHHHHHHHHHHHHHHHHHHHHHHHHHHHHHHHHHHHHHHS-HHHHHHHHHHHTTSSSS--EEEETTEEEEEETTEEEEEEHHHHHHHHHHHTTT---S---S-----

pLDDT: mean 73.75, std 17.39, range [28.72, 92.5]